Protein AF-A0A448YPQ6-F1 (afdb_monomer_lite)

InterPro domains:
  IPR006680 Amidohydrolase-related [PF04909] (101-292)
  IPR032466 Metal-dependent hydrolase [SSF51556] (100-296)
  IPR052350 Metallo-dependent Lactonases [PTHR43569] (22-296)

Sequence (297 aa):
MSEDLPIYYDHSYSVYESECPIKDTRFQPRGAIFIEADVKTTDDDWQPAIDEYKMVAVESTANQGLVGIIPWAPLNLGRSDLEKFHLEILAAGTPHSNSLVKGYRYLLQDKPDGAMLDEKFIDALNWLGEKGLVFDLGIDFHRRGAKQLNEFITLLGKCHNVRFMMNHFAKPDIGREESFEEWRILMMRIIEASENSSNELYFKFSGLFEEFGNVENVDDITIINKSIPYFRFLLKAVDTKKLLWASDWPVCSMVSGKAAFKRWSDITERIFDILGVEDDIRESIYGENALNGYNIK

pLDDT: mean 91.53, std 10.88, range [28.86, 98.81]

Foldseek 3Di:
DPPPDFCLVVDAVVVVCVLQPQVPFPDRQQADAAAGGPFDADPPGCPSQLVSLLRHLVVVVVDVRHQAYATAADLLQAQVRRVVVLVSSVVSHDPRSNVRHLAYEDACQPPDQCSCVDPRSQRNQLVCLVVNHAYEYHAACPVPNCRRLVVLLVSLVRHANHQYEDEPLNHFLWDDPVRLVSSLVSVLSNLVSNVVGNYHYAYEPEDVLVSVAQCLPPDLVVSLVRCLSSVLSCVPRDDLLRAAYDQPPPVQCVRRNSCRSVSSSVSVVVSCVVSVPDPVSVNSRHPVSCCVSSVGD

Secondary structure (DSSP, 8-state):
--TT--GGGS--HHHHHHHS-GGGSSS----EEEE------BTTB-HHHHHHHHHHHHHHHH-TTEEEEE-B--GGG-HHHHHHHHHHHHHHS-HHHHHHB-EEE--GGGSPTTGGGSHHHHHHHHHHHHHT-EEEE---HHHHTHHHHHHHHHHHTT--SPEEEE-GGG---TT-HHHHHHHHHHHHHHHHHHHTSS-EEEEEE---SGGGS--TTS-HHHHHHHHHHHHHHHHHHS-GGGEEE---TTHHHHHH-TTHHHHHHHHHHHHHHHHT--HHHHHIIIIIHHHHHTT--

Structure (mmCIF, N/CA/C/O backbone):
data_AF-A0A448YPQ6-F1
#
_entry.id   AF-A0A448YPQ6-F1
#
loop_
_atom_site.group_PDB
_atom_site.id
_atom_site.type_symbol
_atom_site.label_atom_id
_atom_site.label_alt_id
_atom_site.label_comp_id
_atom_site.label_asym_id
_atom_site.label_entity_id
_atom_site.label_seq_id
_atom_site.pdbx_PDB_ins_code
_atom_site.Cartn_x
_atom_site.Cartn_y
_atom_site.Cartn_z
_atom_site.occupancy
_atom_site.B_iso_or_equiv
_atom_site.auth_seq_id
_atom_site.auth_comp_id
_atom_site.auth_asym_id
_atom_site.auth_atom_id
_atom_site.pdbx_PDB_model_num
ATOM 1 N N . MET A 1 1 ? 6.176 20.621 -5.641 1.00 38.28 1 MET A N 1
ATOM 2 C CA . MET A 1 1 ? 4.770 20.749 -5.207 1.00 38.28 1 MET A CA 1
ATOM 3 C C . MET A 1 1 ? 4.766 21.564 -3.931 1.00 38.28 1 MET A C 1
ATOM 5 O O . MET A 1 1 ? 5.708 21.407 -3.165 1.00 38.28 1 MET A O 1
ATOM 9 N N . SER A 1 2 ? 3.797 22.456 -3.718 1.00 28.86 2 SER A N 1
ATOM 10 C CA . SER A 1 2 ? 3.574 22.966 -2.361 1.00 28.86 2 SER A CA 1
ATOM 11 C C . SER A 1 2 ? 3.139 21.789 -1.493 1.00 28.86 2 SER A C 1
ATOM 13 O O . SER A 1 2 ? 2.275 21.026 -1.914 1.00 28.86 2 SER A O 1
ATOM 15 N N . GLU A 1 3 ? 3.728 21.649 -0.313 1.00 42.09 3 GLU A N 1
ATOM 16 C CA . GLU A 1 3 ? 3.470 20.578 0.663 1.00 42.09 3 GLU A CA 1
ATOM 17 C C . GLU A 1 3 ? 2.051 20.634 1.286 1.00 42.09 3 GLU A C 1
ATOM 19 O O . GLU A 1 3 ? 1.742 19.859 2.185 1.00 42.09 3 GLU A O 1
ATOM 24 N N . ASP A 1 4 ? 1.170 21.519 0.801 1.00 44.22 4 ASP A N 1
ATOM 25 C CA . ASP A 1 4 ? 0.091 22.096 1.614 1.00 44.22 4 ASP A CA 1
ATOM 26 C C . ASP A 1 4 ? -1.353 21.822 1.156 1.00 44.22 4 ASP A C 1
ATOM 28 O O . ASP A 1 4 ? -2.275 22.373 1.757 1.00 44.22 4 ASP A O 1
ATOM 32 N N . LEU A 1 5 ? -1.612 21.000 0.132 1.00 41.88 5 LEU A N 1
ATOM 33 C CA . LEU A 1 5 ? -2.998 20.667 -0.237 1.00 41.88 5 LEU A CA 1
ATOM 34 C C . LEU A 1 5 ? -3.201 19.153 -0.288 1.00 41.88 5 LEU A C 1
ATOM 36 O O . LEU A 1 5 ? -2.668 18.497 -1.182 1.00 41.88 5 LEU A O 1
ATOM 40 N N . PRO A 1 6 ? -3.936 18.582 0.679 1.00 52.94 6 PRO A N 1
ATOM 41 C CA . PRO A 1 6 ? -4.205 17.159 0.679 1.00 52.94 6 PRO A CA 1
ATOM 42 C C . PRO A 1 6 ? -5.201 16.816 -0.430 1.00 52.94 6 PRO A C 1
ATOM 44 O O . PRO A 1 6 ? -6.181 17.524 -0.654 1.00 52.94 6 PRO A O 1
ATOM 47 N N . ILE A 1 7 ? -4.924 15.722 -1.133 1.00 60.97 7 ILE A N 1
ATOM 48 C CA . ILE A 1 7 ? -5.584 15.369 -2.396 1.00 60.97 7 ILE A CA 1
ATOM 49 C C . ILE A 1 7 ? -6.985 14.771 -2.145 1.00 60.97 7 ILE A C 1
ATOM 51 O O . ILE A 1 7 ? -7.763 14.616 -3.082 1.00 60.97 7 ILE A O 1
ATOM 55 N N . TYR A 1 8 ? -7.342 14.471 -0.889 1.00 60.47 8 TYR A N 1
ATOM 56 C CA . TYR A 1 8 ? -8.531 13.700 -0.483 1.00 60.47 8 TYR A CA 1
ATOM 57 C C . TYR A 1 8 ? -9.905 14.212 -0.955 1.00 60.47 8 TYR A C 1
ATOM 59 O O . TYR A 1 8 ? -10.851 13.432 -0.964 1.00 60.47 8 TYR A O 1
ATOM 67 N N . TYR A 1 9 ? -10.032 15.470 -1.399 1.00 59.81 9 TYR A N 1
ATOM 68 C CA . TYR A 1 9 ? -11.269 15.981 -2.020 1.00 59.81 9 TYR A CA 1
ATOM 69 C C . TYR A 1 9 ? -11.214 16.129 -3.550 1.00 59.81 9 TYR A C 1
ATOM 71 O O . TYR A 1 9 ? -12.246 16.383 -4.169 1.00 59.81 9 TYR A O 1
ATOM 79 N N . ASP A 1 10 ? -10.048 15.951 -4.172 1.00 66.94 10 ASP A N 1
ATOM 80 C CA . ASP A 1 10 ? -9.830 16.224 -5.601 1.00 66.94 10 ASP A CA 1
ATOM 81 C C . ASP A 1 10 ? -9.920 14.970 -6.490 1.00 66.94 10 ASP A C 1
ATOM 83 O O . ASP A 1 10 ? -9.595 15.011 -7.678 1.00 66.94 10 ASP A O 1
ATOM 87 N N . HIS A 1 11 ? -10.363 13.836 -5.945 1.00 75.75 11 HIS A N 1
ATOM 88 C CA . HIS A 1 11 ? -10.504 12.588 -6.692 1.00 75.75 11 HIS A CA 1
ATOM 89 C C . HIS A 1 11 ? -11.612 11.700 -6.131 1.00 75.75 11 HIS A C 1
ATOM 91 O O . HIS A 1 11 ? -12.049 11.835 -4.993 1.00 75.75 11 HIS A O 1
ATOM 97 N N . SER A 1 12 ? -12.095 10.798 -6.979 1.00 83.62 12 SER A N 1
ATOM 98 C CA . SER A 1 12 ? -13.210 9.906 -6.684 1.00 83.62 12 SER A CA 1
ATOM 99 C C . SER A 1 12 ? -13.100 8.649 -7.546 1.00 83.62 12 SER A C 1
ATOM 101 O O . SER A 1 12 ? -12.450 8.673 -8.598 1.00 83.62 12 SER A O 1
ATOM 103 N N . TYR A 1 13 ? -13.727 7.549 -7.136 1.00 84.62 13 TYR A N 1
ATOM 104 C CA . TYR A 1 13 ? -13.779 6.321 -7.925 1.00 84.62 13 TYR A CA 1
ATOM 105 C C . TYR A 1 13 ? -14.450 6.549 -9.285 1.00 84.62 13 TYR A C 1
ATOM 107 O O . TYR A 1 13 ? -14.000 6.023 -10.301 1.00 84.62 13 TYR A O 1
ATOM 115 N N . SER A 1 14 ? -15.479 7.396 -9.332 1.00 84.69 14 SER A N 1
ATOM 116 C CA . SER A 1 14 ? -16.161 7.725 -10.587 1.00 84.69 14 SER A CA 1
ATOM 117 C C . SER A 1 14 ? -15.227 8.450 -11.568 1.00 84.69 14 SER A C 1
ATOM 119 O O . SER A 1 14 ? -15.254 8.197 -12.774 1.00 84.69 14 SER A O 1
ATOM 121 N N . VAL A 1 15 ? -14.359 9.335 -11.059 1.00 86.00 15 VAL A N 1
ATOM 122 C CA . VAL A 1 15 ? -13.326 9.988 -11.878 1.00 86.00 15 VAL A CA 1
ATOM 123 C C . VAL A 1 15 ? -12.263 8.970 -12.295 1.00 86.00 15 VAL A C 1
ATOM 125 O O . VAL A 1 15 ? -11.913 8.942 -13.474 1.00 86.00 15 VAL A O 1
ATOM 128 N N . TYR A 1 16 ? -11.824 8.090 -11.388 1.00 85.50 16 TYR A N 1
ATOM 129 C CA . TYR A 1 16 ? -10.892 7.003 -11.700 1.00 85.50 16 TYR A CA 1
ATOM 130 C C . TYR A 1 16 ? -11.383 6.149 -12.876 1.00 85.50 16 TYR A C 1
ATOM 132 O O . TYR A 1 16 ? -10.648 5.987 -13.846 1.00 85.50 16 TYR A O 1
ATOM 140 N N . GLU A 1 17 ? -12.631 5.665 -12.854 1.00 83.31 17 GLU A N 1
ATOM 141 C CA . GLU A 1 17 ? -13.196 4.876 -13.961 1.00 83.31 17 GLU A CA 1
ATOM 142 C C . GLU A 1 17 ? -13.219 5.646 -15.289 1.00 83.31 17 GLU A C 1
ATOM 144 O O . GLU A 1 17 ? -13.031 5.058 -16.358 1.00 83.31 17 GLU A O 1
ATOM 149 N N . SER A 1 18 ? -13.436 6.963 -15.236 1.00 83.00 18 SER A N 1
ATOM 150 C CA . SER A 1 18 ? -13.471 7.808 -16.432 1.00 83.00 18 SER A CA 1
ATOM 151 C C . SER A 1 18 ? -12.081 8.110 -17.008 1.00 83.00 18 SER A C 1
ATOM 153 O O . SER A 1 18 ? -11.918 8.146 -18.229 1.00 83.00 18 SER A O 1
ATOM 155 N N . GLU A 1 19 ? -11.079 8.311 -16.147 1.00 80.19 19 GLU A N 1
ATOM 156 C CA . GLU A 1 19 ? -9.722 8.734 -16.520 1.00 80.19 19 GLU A CA 1
ATOM 157 C C . GLU A 1 19 ? -8.742 7.574 -16.692 1.00 80.19 19 GLU A C 1
ATOM 159 O O . GLU A 1 19 ? -7.701 7.733 -17.331 1.00 80.19 19 GLU A O 1
ATOM 164 N N . CYS A 1 20 ? -9.087 6.394 -16.183 1.00 77.00 20 CYS A N 1
ATOM 165 C CA . CYS A 1 20 ? -8.323 5.165 -16.347 1.00 77.00 20 CYS A CA 1
ATOM 166 C C . CYS A 1 20 ? -9.067 4.209 -17.295 1.00 77.00 20 CYS A C 1
ATOM 168 O O . CYS A 1 20 ? -9.447 3.112 -16.878 1.00 77.00 20 CYS A O 1
ATOM 170 N N . PRO A 1 21 ? -9.330 4.600 -18.565 1.00 66.19 21 PRO A N 1
ATOM 171 C CA . PRO A 1 21 ? -10.147 3.806 -19.462 1.00 66.19 21 PRO A CA 1
ATOM 172 C C . PRO A 1 21 ? -9.465 2.471 -19.737 1.00 66.19 21 PRO A C 1
ATOM 174 O O . PRO A 1 21 ? -8.422 2.366 -20.378 1.00 66.19 21 PRO A O 1
ATOM 177 N N . ILE A 1 22 ? -10.140 1.435 -19.271 1.00 63.50 22 ILE A N 1
ATOM 178 C CA . ILE A 1 22 ? -9.710 0.041 -19.282 1.00 63.50 22 ILE A CA 1
ATOM 179 C C . ILE A 1 22 ? -9.602 -0.530 -20.714 1.00 63.50 22 ILE A C 1
ATOM 181 O O . ILE A 1 22 ? -8.968 -1.554 -20.948 1.00 63.50 22 ILE A O 1
ATOM 185 N N . LYS A 1 23 ? -10.203 0.132 -21.710 1.00 57.69 23 LYS A N 1
ATOM 186 C CA . LYS A 1 23 ? -10.502 -0.443 -23.035 1.00 57.69 23 LYS A CA 1
ATOM 187 C C . LYS A 1 23 ? -9.296 -0.836 -23.900 1.00 57.69 23 LYS A C 1
ATOM 189 O O . LYS A 1 23 ? -9.515 -1.508 -24.898 1.00 57.69 23 LYS A O 1
ATOM 194 N N . ASP A 1 24 ? -8.066 -0.517 -23.499 1.00 58.62 24 ASP A N 1
ATOM 195 C CA . ASP A 1 24 ? -6.850 -0.805 -24.276 1.00 58.62 24 ASP A CA 1
ATOM 196 C C . ASP A 1 24 ? -5.698 -1.409 -23.444 1.00 58.62 24 ASP A C 1
ATOM 198 O O . ASP A 1 24 ? -4.548 -1.410 -23.888 1.00 58.62 24 ASP A O 1
ATOM 202 N N . THR A 1 25 ? -5.969 -1.916 -22.236 1.00 67.69 25 THR A N 1
ATOM 203 C CA . THR A 1 25 ? -4.980 -2.646 -21.424 1.00 67.69 25 THR A CA 1
ATOM 204 C C . THR A 1 25 ? -5.125 -4.158 -21.612 1.00 67.69 25 THR A C 1
ATOM 206 O O . THR A 1 25 ? -6.233 -4.669 -21.797 1.00 67.69 25 THR A O 1
ATOM 209 N N . ARG A 1 26 ? -4.001 -4.894 -21.546 1.00 72.25 26 ARG A N 1
ATOM 210 C CA . ARG A 1 26 ? -3.976 -6.365 -21.685 1.00 72.25 26 ARG A CA 1
ATOM 211 C C . ARG A 1 26 ? -4.937 -7.049 -20.715 1.00 72.25 26 ARG A C 1
ATOM 213 O O . ARG A 1 26 ? -5.654 -7.968 -21.099 1.00 72.25 26 ARG A O 1
ATOM 220 N N . PHE A 1 27 ? -4.960 -6.565 -19.478 1.00 70.00 27 PHE A N 1
ATOM 221 C CA . PHE A 1 27 ? -5.891 -6.997 -18.449 1.00 70.00 27 PHE A CA 1
ATOM 222 C C . PHE A 1 27 ? -6.956 -5.927 -18.255 1.00 70.00 27 PHE A C 1
ATOM 224 O O . PHE A 1 27 ? -6.644 -4.738 -18.242 1.00 70.00 27 PHE A O 1
ATOM 231 N N . GLN A 1 28 ? -8.210 -6.352 -18.128 1.00 71.56 28 GLN A N 1
ATOM 232 C CA . GLN A 1 28 ? -9.348 -5.471 -17.888 1.00 71.56 28 GLN A CA 1
ATOM 233 C C . GLN A 1 28 ? -9.637 -5.477 -16.375 1.00 71.56 28 GLN A C 1
ATOM 235 O O . GLN A 1 28 ? -10.144 -6.494 -15.887 1.00 71.56 28 GLN A O 1
ATOM 240 N N . PRO A 1 29 ? -9.304 -4.420 -15.601 1.00 72.31 29 PRO A N 1
ATOM 241 C CA . PRO A 1 29 ? -9.643 -4.365 -14.185 1.00 72.31 29 PRO A CA 1
ATOM 242 C C . PRO A 1 29 ? -11.143 -4.582 -13.983 1.00 72.31 29 PRO A C 1
ATOM 244 O O . PRO A 1 29 ? -11.971 -3.942 -14.623 1.00 72.31 29 PRO A O 1
ATOM 247 N N . ARG A 1 30 ? -11.498 -5.513 -13.096 1.00 80.94 30 ARG A N 1
ATOM 248 C CA . ARG A 1 30 ? -12.900 -5.799 -12.738 1.00 80.94 30 ARG A CA 1
ATOM 249 C C . ARG A 1 30 ? -13.366 -5.027 -11.506 1.00 80.94 30 ARG A C 1
ATOM 251 O O . ARG A 1 30 ? -14.546 -5.053 -11.178 1.00 80.94 30 ARG A O 1
ATOM 258 N N . GLY A 1 31 ? -12.432 -4.354 -10.845 1.00 88.38 31 GLY A N 1
ATOM 259 C CA . GLY A 1 31 ? -12.689 -3.448 -9.747 1.00 88.38 31 GLY A CA 1
ATOM 260 C C . GLY A 1 31 ? -11.413 -2.764 -9.270 1.00 88.38 31 GLY A C 1
ATOM 261 O O . GLY A 1 31 ? -10.324 -3.064 -9.763 1.00 88.38 31 GLY A O 1
ATOM 262 N N . ALA A 1 32 ? -11.550 -1.852 -8.314 1.00 92.31 32 ALA A N 1
ATOM 263 C CA . ALA A 1 32 ? -10.439 -1.182 -7.656 1.00 92.31 32 ALA A CA 1
ATOM 264 C C . ALA A 1 32 ? -10.593 -1.200 -6.135 1.00 92.31 32 ALA A C 1
ATOM 266 O O . ALA A 1 32 ? -11.681 -1.398 -5.588 1.00 92.31 32 ALA A O 1
ATOM 267 N N . ILE A 1 33 ? -9.472 -0.960 -5.466 1.00 95.50 33 ILE A N 1
ATOM 268 C CA . ILE A 1 33 ? -9.402 -0.744 -4.028 1.00 95.50 33 ILE A CA 1
ATOM 269 C C . ILE A 1 33 ? -9.071 0.730 -3.834 1.00 95.50 33 ILE A C 1
ATOM 271 O O . ILE A 1 33 ? -8.023 1.186 -4.291 1.00 95.50 33 ILE A O 1
ATOM 275 N N . PHE A 1 34 ? -9.970 1.467 -3.188 1.00 95.56 34 PHE A N 1
ATOM 276 C CA . PHE A 1 34 ? -9.699 2.842 -2.789 1.00 95.56 34 PHE A CA 1
ATOM 277 C C . PHE A 1 34 ? -8.804 2.829 -1.552 1.00 95.56 34 PHE A C 1
ATOM 279 O O . PHE A 1 34 ? -9.055 2.080 -0.607 1.00 95.56 34 PHE A O 1
ATOM 286 N N . ILE A 1 35 ? -7.778 3.668 -1.544 1.00 95.94 35 ILE A N 1
ATOM 287 C CA . ILE A 1 35 ? -6.896 3.876 -0.400 1.00 95.94 35 ILE A CA 1
ATOM 288 C C . ILE A 1 35 ? -6.951 5.366 -0.088 1.00 95.94 35 ILE A C 1
ATOM 290 O O . ILE A 1 35 ? -6.971 6.154 -1.029 1.00 95.94 35 ILE A O 1
ATOM 294 N N . GLU A 1 36 ? -6.994 5.730 1.198 1.00 93.06 36 GLU A N 1
ATOM 295 C CA . GLU A 1 36 ? -6.927 7.130 1.649 1.00 93.06 36 GLU A CA 1
ATOM 296 C C . GLU A 1 36 ? -5.843 7.907 0.902 1.00 93.06 36 GLU A C 1
ATOM 298 O O . GLU A 1 36 ? -4.862 7.324 0.435 1.00 93.06 36 GLU A O 1
ATOM 303 N N . ALA A 1 37 ? -6.008 9.214 0.762 1.00 85.75 37 ALA A N 1
ATOM 304 C CA . ALA A 1 37 ? -5.155 10.032 -0.090 1.00 85.75 37 ALA A CA 1
ATOM 305 C C . ALA A 1 37 ? -4.478 11.177 0.665 1.00 85.75 37 ALA A C 1
ATOM 307 O O . ALA A 1 37 ? -4.645 12.358 0.348 1.00 85.75 37 ALA A O 1
ATOM 308 N N . ASP A 1 38 ? -3.674 10.792 1.656 1.00 84.00 38 ASP A N 1
ATOM 309 C CA . ASP A 1 38 ? -2.893 11.681 2.515 1.00 84.00 38 ASP A CA 1
ATOM 310 C C . ASP A 1 38 ? -3.787 12.701 3.232 1.00 84.00 38 ASP A C 1
ATOM 312 O O . ASP A 1 38 ? -3.537 13.913 3.266 1.00 84.00 38 ASP A O 1
ATOM 316 N N . VAL A 1 39 ? -4.882 12.184 3.795 1.00 84.88 39 VAL A N 1
ATOM 317 C CA . VAL A 1 39 ? -5.806 12.980 4.593 1.00 84.88 39 VAL A CA 1
ATOM 318 C C . VAL A 1 39 ? -5.076 13.561 5.807 1.00 84.88 39 VAL A C 1
ATOM 320 O O . VAL A 1 39 ? -4.417 12.858 6.578 1.00 84.88 39 VAL A O 1
ATOM 323 N N . LYS A 1 40 ? -5.172 14.882 5.981 1.00 84.50 40 LYS A N 1
ATOM 324 C CA . LYS A 1 40 ? -4.548 15.576 7.113 1.00 84.50 40 LYS A CA 1
ATOM 325 C C . LYS A 1 40 ? -5.498 15.544 8.298 1.00 84.50 40 LYS A C 1
ATOM 327 O O . LYS A 1 40 ? -6.523 16.221 8.302 1.00 84.50 40 LYS A O 1
ATOM 332 N N . THR A 1 41 ? -5.130 14.761 9.298 1.00 84.12 41 THR A N 1
ATOM 333 C CA . THR A 1 41 ? -5.817 14.659 10.586 1.00 84.12 41 THR A CA 1
ATOM 334 C C . THR A 1 41 ? -4.905 15.139 11.709 1.00 84.12 41 THR A C 1
ATOM 336 O O . THR A 1 41 ? -3.689 15.287 11.539 1.00 84.12 41 THR A O 1
ATOM 339 N N . THR A 1 42 ? -5.498 15.384 12.874 1.00 85.19 42 THR A N 1
ATOM 340 C CA . THR A 1 42 ? -4.755 15.569 14.126 1.00 85.19 42 THR A CA 1
ATOM 341 C C . THR A 1 42 ? -5.090 14.431 15.082 1.00 85.19 42 THR A C 1
ATOM 343 O O . THR A 1 42 ? -6.042 13.687 14.844 1.00 85.19 42 THR A O 1
ATOM 346 N N . ASP A 1 43 ? -4.328 14.295 16.167 1.00 85.19 43 ASP A N 1
ATOM 347 C CA . ASP A 1 43 ? -4.571 13.234 17.150 1.00 85.19 43 ASP A CA 1
ATOM 348 C C . ASP A 1 43 ? -5.983 13.321 17.771 1.00 85.19 43 ASP A C 1
ATOM 350 O O . ASP A 1 43 ? -6.576 12.287 18.068 1.00 85.19 43 ASP A O 1
ATOM 354 N N . ASP A 1 44 ? -6.556 14.526 17.866 1.00 87.31 44 ASP A N 1
ATOM 355 C CA . ASP A 1 44 ? -7.864 14.780 18.487 1.00 87.31 44 ASP A CA 1
ATOM 356 C C . ASP A 1 44 ? -8.995 15.074 17.476 1.00 87.31 44 ASP A C 1
ATOM 358 O O . ASP A 1 44 ? -10.143 15.270 17.877 1.00 87.31 44 ASP A O 1
ATOM 362 N N . ASP A 1 45 ? -8.692 15.128 16.173 1.00 92.19 45 ASP A N 1
ATOM 363 C CA . ASP A 1 45 ? -9.675 15.391 15.113 1.00 92.19 45 ASP A CA 1
ATOM 364 C C . ASP A 1 45 ? -9.466 14.454 13.922 1.00 92.19 45 ASP A C 1
ATOM 366 O O . ASP A 1 45 ? -8.572 14.640 13.084 1.00 92.19 45 ASP A O 1
ATOM 370 N N . TRP A 1 46 ? -10.326 13.438 13.864 1.00 95.31 46 TRP A N 1
ATOM 371 C CA . TRP A 1 46 ? -10.368 12.437 12.803 1.00 95.31 46 TRP A CA 1
ATOM 372 C C . TRP A 1 46 ? -11.461 12.723 11.766 1.00 95.31 46 TRP A C 1
ATOM 374 O O . TRP A 1 46 ? -11.619 11.948 10.819 1.00 95.31 46 TRP A O 1
ATOM 384 N N . GLN A 1 47 ? -12.208 13.826 11.911 1.00 94.69 47 GLN A N 1
ATOM 385 C CA . GLN A 1 47 ? -13.334 14.153 11.038 1.00 94.69 47 GLN A CA 1
ATOM 386 C C . GLN A 1 47 ? -12.950 14.189 9.549 1.00 94.69 47 GLN A C 1
ATOM 388 O O . GLN A 1 47 ? -13.709 13.626 8.758 1.00 94.69 47 GLN A O 1
ATOM 393 N N . PRO A 1 48 ? -11.774 14.718 9.142 1.00 94.06 48 PRO A N 1
ATOM 394 C CA . PRO A 1 48 ? -11.355 14.679 7.741 1.00 94.06 48 PRO A CA 1
ATOM 395 C C . PRO A 1 48 ? -11.276 13.259 7.158 1.00 94.06 48 PRO A C 1
ATOM 397 O O . PRO A 1 48 ? -11.762 13.020 6.055 1.00 94.06 48 PRO A O 1
ATOM 400 N N . ALA A 1 49 ? -10.725 12.297 7.908 1.00 94.94 49 ALA A N 1
ATOM 401 C CA . ALA A 1 49 ? -10.627 10.901 7.470 1.00 94.94 49 ALA A CA 1
ATOM 402 C C . ALA A 1 49 ? -12.002 10.222 7.397 1.00 94.94 49 ALA A C 1
ATOM 404 O O . ALA A 1 49 ? -12.272 9.422 6.501 1.00 94.94 49 ALA A O 1
ATOM 405 N N . ILE A 1 50 ? -12.894 10.562 8.328 1.00 96.12 50 ILE A N 1
ATOM 406 C CA . ILE A 1 50 ? -14.274 10.071 8.326 1.00 96.12 50 ILE A CA 1
ATOM 407 C C . ILE A 1 50 ? -15.040 10.634 7.125 1.00 96.12 50 ILE A C 1
ATOM 409 O O . ILE A 1 50 ? -15.834 9.917 6.518 1.00 96.12 50 ILE A O 1
ATOM 413 N N . ASP A 1 51 ? -14.817 11.896 6.767 1.00 94.62 51 ASP A N 1
ATOM 414 C CA . ASP A 1 51 ? -15.487 12.534 5.635 1.00 94.62 51 ASP A CA 1
ATOM 415 C C . ASP A 1 51 ? -14.986 12.002 4.285 1.00 94.62 51 ASP A C 1
ATOM 417 O O . ASP A 1 51 ? -15.812 11.738 3.407 1.00 94.62 51 ASP A O 1
ATOM 421 N N . GLU A 1 52 ? -13.683 11.725 4.145 1.00 94.31 52 GLU A N 1
ATOM 422 C CA . GLU A 1 52 ? -13.140 10.991 2.991 1.00 94.31 52 GLU A CA 1
ATOM 423 C C . GLU A 1 52 ? -13.805 9.612 2.867 1.00 94.31 52 GLU A C 1
ATOM 425 O O . GLU A 1 52 ? -14.342 9.261 1.814 1.00 94.31 52 GLU A O 1
ATOM 430 N N . TYR A 1 53 ? -13.867 8.852 3.967 1.00 95.62 53 TYR A N 1
ATOM 431 C CA . TYR A 1 53 ? -14.548 7.560 3.965 1.00 95.62 53 TYR A CA 1
ATOM 432 C C . TYR A 1 53 ? -16.025 7.684 3.566 1.00 95.62 53 TYR A C 1
ATOM 434 O O . TYR A 1 53 ? -16.495 6.886 2.758 1.00 95.62 53 TYR A O 1
ATOM 442 N N . LYS A 1 54 ? -16.769 8.676 4.079 1.00 94.88 54 LYS A N 1
ATOM 443 C CA . LYS A 1 54 ? -18.180 8.894 3.705 1.00 94.88 54 LYS A CA 1
ATOM 444 C C . LYS A 1 54 ? -18.339 9.151 2.213 1.00 94.88 54 LYS A C 1
ATOM 446 O O . LYS A 1 54 ? -19.254 8.597 1.606 1.00 94.88 54 LYS A O 1
ATOM 451 N N . MET A 1 55 ? -17.471 9.974 1.628 1.00 92.81 55 MET A N 1
ATOM 452 C CA . MET A 1 55 ? -17.490 10.255 0.193 1.00 92.81 55 MET A CA 1
ATOM 453 C C . MET A 1 55 ? -17.347 8.956 -0.609 1.00 92.81 55 MET A C 1
ATOM 455 O O . MET A 1 55 ? -18.196 8.644 -1.445 1.00 92.81 55 MET A O 1
ATOM 459 N N . VAL A 1 56 ? -16.338 8.148 -0.282 1.00 93.75 56 VAL A N 1
ATOM 460 C CA . VAL A 1 56 ? -16.066 6.869 -0.955 1.00 93.75 56 VAL A CA 1
ATOM 461 C C . VAL A 1 56 ? -17.175 5.844 -0.687 1.00 93.75 56 VAL A C 1
ATOM 463 O O . VAL A 1 56 ? -17.573 5.088 -1.574 1.00 93.75 56 VAL A O 1
ATOM 466 N N . ALA A 1 57 ? -17.736 5.834 0.522 1.00 94.00 57 ALA A N 1
ATOM 467 C CA . ALA A 1 57 ? -18.853 4.976 0.891 1.00 94.00 57 ALA A CA 1
ATOM 468 C C . ALA A 1 57 ? -20.101 5.282 0.052 1.00 94.00 57 ALA A C 1
ATOM 470 O O . ALA A 1 57 ? -20.767 4.348 -0.398 1.00 94.00 57 ALA A O 1
ATOM 471 N N . VAL A 1 58 ? -20.396 6.558 -0.216 1.00 92.56 58 VAL A N 1
ATOM 472 C CA . VAL A 1 58 ? -21.477 6.956 -1.130 1.00 92.56 58 VAL A CA 1
ATOM 473 C C . VAL A 1 58 ? -21.196 6.444 -2.543 1.00 92.56 58 VAL A C 1
ATOM 475 O O . VAL A 1 58 ? -22.067 5.809 -3.140 1.00 92.56 58 VAL A O 1
ATOM 478 N N . GLU A 1 59 ? -19.978 6.616 -3.058 1.00 90.75 59 GLU A N 1
ATOM 479 C CA . GLU A 1 59 ? -19.615 6.109 -4.387 1.00 90.75 59 GLU A CA 1
ATOM 480 C C . GLU A 1 59 ? -19.722 4.590 -4.506 1.00 90.75 59 GLU A C 1
ATOM 482 O O . GLU A 1 59 ? -20.168 4.087 -5.537 1.00 90.75 59 GLU A O 1
ATOM 487 N N . SER A 1 60 ? -19.394 3.855 -3.441 1.00 91.88 60 SER A N 1
ATOM 488 C CA . SER A 1 60 ? -19.496 2.392 -3.414 1.00 91.88 60 SER A CA 1
ATOM 489 C C . SER A 1 60 ? -20.916 1.872 -3.655 1.00 91.88 60 SER A C 1
ATOM 491 O O . SER A 1 60 ? -21.099 0.733 -4.081 1.00 91.88 60 SER A O 1
ATOM 493 N N . THR A 1 61 ? -21.935 2.695 -3.376 1.00 85.81 61 THR A N 1
ATOM 494 C CA . THR A 1 61 ? -23.340 2.342 -3.626 1.00 85.81 61 THR A CA 1
ATOM 495 C C . THR A 1 61 ? -23.761 2.598 -5.070 1.00 85.81 61 THR A C 1
ATOM 497 O O . THR A 1 61 ? -24.645 1.911 -5.578 1.00 85.81 61 THR A O 1
ATOM 500 N N . ALA A 1 62 ? -23.121 3.563 -5.733 1.00 81.94 62 ALA A N 1
ATOM 501 C CA . ALA A 1 62 ? -23.371 3.899 -7.128 1.00 81.94 62 ALA A CA 1
ATOM 502 C C . ALA A 1 62 ? -22.560 3.017 -8.090 1.00 81.94 62 ALA A C 1
ATOM 504 O O . ALA A 1 62 ? -23.018 2.748 -9.200 1.00 81.94 62 ALA A O 1
ATOM 505 N N . ASN A 1 63 ? -21.392 2.537 -7.653 1.00 77.94 63 ASN A N 1
ATOM 506 C CA . ASN A 1 63 ? -20.414 1.872 -8.502 1.00 77.94 63 ASN A CA 1
ATOM 507 C C . ASN A 1 63 ? -20.025 0.491 -7.956 1.00 77.94 63 ASN A C 1
ATOM 509 O O . ASN A 1 63 ? -19.378 0.368 -6.917 1.00 77.94 63 ASN A O 1
ATOM 513 N N . GLN A 1 64 ? -20.373 -0.567 -8.694 1.00 82.25 64 GLN A N 1
ATOM 514 C CA . GLN A 1 64 ? -20.081 -1.953 -8.293 1.00 82.25 64 GLN A CA 1
ATOM 515 C C . GLN A 1 64 ? -18.607 -2.352 -8.457 1.00 82.25 64 GLN A C 1
ATOM 517 O O . GLN A 1 64 ? -18.207 -3.399 -7.955 1.00 82.25 64 GLN A O 1
ATOM 522 N N . GLY A 1 65 ? -17.804 -1.543 -9.150 1.00 88.88 65 GLY A N 1
ATOM 523 C CA . GLY A 1 65 ? -16.382 -1.808 -9.344 1.00 88.88 65 GLY A CA 1
ATOM 524 C C . GLY A 1 65 ? -15.507 -1.437 -8.139 1.00 88.88 65 GLY A C 1
ATOM 525 O O . GLY A 1 65 ? -14.329 -1.779 -8.120 1.00 88.88 65 GLY A O 1
ATOM 526 N N . LEU A 1 66 ? -16.038 -0.791 -7.097 1.00 92.31 66 LEU A N 1
ATOM 527 C CA . LEU A 1 66 ? -15.280 -0.572 -5.865 1.00 92.31 66 LEU A CA 1
ATOM 528 C C . LEU A 1 66 ? -15.365 -1.815 -4.964 1.00 92.31 66 LEU A C 1
ATOM 530 O O . LEU A 1 66 ? -16.409 -2.101 -4.380 1.00 92.31 66 LEU A O 1
ATOM 534 N N . VAL A 1 67 ? -14.259 -2.555 -4.850 1.00 94.56 67 VAL A N 1
ATOM 535 C CA . VAL A 1 67 ? -14.213 -3.872 -4.176 1.00 94.56 67 VAL A CA 1
ATOM 536 C C . VAL A 1 67 ? -13.516 -3.845 -2.812 1.00 94.56 67 VAL A C 1
ATOM 538 O O . VAL A 1 67 ? -13.582 -4.816 -2.055 1.00 94.56 67 VAL A O 1
ATOM 541 N N . GLY A 1 68 ? -12.876 -2.728 -2.468 1.00 96.81 68 GLY A N 1
ATOM 542 C CA . GLY A 1 68 ? -12.240 -2.516 -1.173 1.00 96.81 68 GLY A CA 1
ATOM 543 C C . GLY A 1 68 ? -12.003 -1.037 -0.879 1.00 96.81 68 GLY A C 1
ATOM 544 O O . GLY A 1 68 ? -11.847 -0.232 -1.794 1.00 96.81 68 GLY A O 1
ATOM 545 N N . ILE A 1 69 ? -11.979 -0.690 0.404 1.00 97.69 69 ILE A N 1
ATOM 546 C CA . ILE A 1 69 ? -11.713 0.650 0.925 1.00 97.69 69 ILE A CA 1
ATOM 547 C C . ILE A 1 69 ? -10.704 0.513 2.070 1.00 97.69 69 ILE A C 1
ATOM 549 O O . ILE A 1 69 ? -10.898 -0.287 2.991 1.00 97.69 69 ILE A O 1
ATOM 553 N N . ILE A 1 70 ? -9.634 1.297 2.002 1.00 98.25 70 ILE A N 1
ATOM 554 C CA . ILE A 1 70 ? -8.570 1.398 2.999 1.00 98.25 70 ILE A CA 1
ATOM 555 C C . ILE A 1 70 ? -8.532 2.849 3.494 1.00 98.25 70 ILE A C 1
ATOM 557 O O . ILE A 1 70 ? -7.762 3.655 2.971 1.00 98.25 70 ILE A O 1
ATOM 561 N N . PRO A 1 71 ? -9.394 3.224 4.449 1.00 97.38 71 PRO A N 1
ATOM 562 C CA . PRO A 1 71 ? -9.363 4.561 5.027 1.00 97.38 71 PRO A CA 1
ATOM 563 C C . PRO A 1 71 ? -8.105 4.774 5.886 1.00 97.38 71 PRO A C 1
ATOM 565 O O . PRO A 1 71 ? -7.404 3.829 6.267 1.00 97.38 71 PRO A O 1
ATOM 568 N N . TRP A 1 72 ? -7.833 6.030 6.225 1.00 97.19 72 TRP A N 1
ATOM 569 C CA . TRP A 1 72 ? -6.824 6.382 7.224 1.00 97.19 72 TRP A CA 1
ATOM 570 C C . TRP A 1 72 ? -7.228 5.868 8.610 1.00 97.19 72 TRP A C 1
ATOM 572 O O . TRP A 1 72 ? -8.419 5.705 8.846 1.00 97.19 72 TRP A O 1
ATOM 582 N N . ALA A 1 73 ? -6.287 5.639 9.534 1.00 97.06 73 ALA A N 1
ATOM 583 C CA . ALA A 1 73 ? -6.606 5.439 10.954 1.00 97.06 73 ALA A CA 1
ATOM 584 C C . ALA A 1 73 ? -5.509 5.923 11.928 1.00 97.06 73 ALA A C 1
ATOM 586 O O . ALA A 1 73 ? -4.328 5.918 11.571 1.00 97.06 73 ALA A O 1
ATOM 587 N N . PRO A 1 74 ? -5.862 6.250 13.191 1.00 97.06 74 PRO A N 1
ATOM 588 C CA . PRO A 1 74 ? -4.942 6.778 14.204 1.00 97.06 74 PRO A CA 1
ATOM 589 C C . PRO A 1 74 ? -4.107 5.679 14.889 1.00 97.06 74 PRO A C 1
ATOM 591 O O . PRO A 1 74 ? -4.139 5.519 16.111 1.00 97.06 74 PRO A O 1
ATOM 594 N N . LEU A 1 75 ? -3.345 4.885 14.127 1.00 97.44 75 LEU A N 1
ATOM 595 C CA . LEU A 1 75 ? -2.573 3.765 14.696 1.00 97.44 75 LEU A CA 1
ATOM 596 C C . LEU A 1 75 ? -1.570 4.216 15.776 1.00 97.44 75 LEU A C 1
ATOM 598 O O . LEU A 1 75 ? -1.296 3.468 16.711 1.00 97.44 75 LEU A O 1
ATOM 602 N N . ASN A 1 76 ? -1.048 5.442 15.687 1.00 96.31 76 ASN A N 1
ATOM 603 C CA . ASN A 1 76 ? -0.128 6.024 16.671 1.00 96.31 76 ASN A CA 1
ATOM 604 C C . ASN A 1 76 ? -0.749 6.231 18.062 1.00 96.31 76 ASN A C 1
ATOM 606 O O . ASN A 1 76 ? -0.017 6.328 19.046 1.00 96.31 76 ASN A O 1
ATOM 610 N N . LEU A 1 77 ? -2.077 6.299 18.160 1.00 97.50 77 LEU A N 1
ATOM 611 C CA . LEU A 1 77 ? -2.776 6.495 19.432 1.00 97.50 77 LEU A CA 1
ATOM 612 C C . LEU A 1 77 ? -3.038 5.179 20.173 1.00 97.50 77 LEU A C 1
ATOM 614 O O . LEU A 1 77 ? -3.280 5.181 21.381 1.00 97.50 77 LEU A O 1
ATOM 618 N N . GLY A 1 78 ? -2.870 4.050 19.484 1.00 98.06 78 GLY A N 1
ATOM 619 C CA . GLY A 1 78 ? -2.992 2.712 20.044 1.00 98.06 78 GLY A CA 1
ATOM 620 C C . GLY A 1 78 ? -4.363 2.082 19.855 1.00 98.06 78 GLY A C 1
ATOM 621 O O . GLY A 1 78 ? -5.297 2.686 19.327 1.00 98.06 78 GLY A O 1
ATOM 622 N N . ARG A 1 79 ? -4.482 0.830 20.305 1.00 98.31 79 ARG A N 1
ATOM 623 C CA . ARG A 1 79 ? -5.658 -0.022 20.091 1.00 98.31 79 ARG A CA 1
ATOM 624 C C . ARG A 1 79 ? -6.975 0.624 20.508 1.00 98.31 79 ARG A C 1
ATOM 626 O O . ARG A 1 79 ? -7.939 0.560 19.759 1.00 98.31 79 ARG A O 1
ATOM 633 N N . SER A 1 80 ? -7.023 1.246 21.686 1.00 98.25 80 SER A N 1
ATOM 634 C CA . SER A 1 80 ? -8.251 1.860 22.214 1.00 98.25 80 SER A CA 1
ATOM 635 C C . SER A 1 80 ? -8.807 2.935 21.276 1.00 98.25 80 SER A C 1
ATOM 637 O O . SER A 1 80 ? -10.009 2.976 21.030 1.00 98.25 80 SER A O 1
ATOM 639 N N . ASP A 1 81 ? -7.951 3.805 20.745 1.00 98.31 81 ASP A N 1
ATOM 640 C CA . ASP A 1 81 ? -8.386 4.880 19.854 1.00 98.31 81 ASP A CA 1
ATOM 641 C C . ASP A 1 81 ? -8.624 4.375 18.428 1.00 98.31 81 ASP A C 1
ATOM 643 O O . ASP A 1 81 ? -9.593 4.790 17.796 1.00 98.31 81 ASP A O 1
ATOM 647 N N . LEU A 1 82 ? -7.859 3.379 17.968 1.00 98.44 82 LEU A N 1
ATOM 648 C CA . LEU A 1 82 ? -8.149 2.674 16.718 1.00 98.44 82 LEU A CA 1
ATOM 649 C C . LEU A 1 82 ? -9.521 1.975 16.748 1.00 98.44 82 LEU A C 1
ATOM 651 O O . LEU A 1 82 ? -10.270 2.049 15.777 1.00 98.44 82 LEU A O 1
ATOM 655 N N . GLU A 1 83 ? -9.881 1.331 17.861 1.00 98.50 83 GLU A N 1
ATOM 656 C CA . GLU A 1 83 ? -11.190 0.692 18.045 1.00 98.50 83 GLU A CA 1
ATOM 657 C C . GLU A 1 83 ? -12.330 1.715 17.993 1.00 98.50 83 GLU A C 1
ATOM 659 O O . GLU A 1 83 ? -13.335 1.479 17.319 1.00 98.50 83 GLU A O 1
ATOM 664 N N . LYS A 1 84 ? -12.172 2.868 18.658 1.00 98.19 84 LYS A N 1
ATOM 665 C CA . LYS A 1 84 ? -13.147 3.968 18.583 1.00 98.19 84 LYS A CA 1
ATOM 666 C C . LYS A 1 84 ? -13.286 4.484 17.154 1.00 98.19 84 LYS A C 1
ATOM 668 O O . LYS A 1 84 ? -14.400 4.545 16.643 1.00 98.19 84 LYS A O 1
ATOM 673 N N . PHE A 1 85 ? -12.167 4.781 16.496 1.00 98.25 85 PHE A N 1
ATOM 674 C CA . PHE A 1 85 ? -12.159 5.259 15.119 1.00 98.25 85 PHE A CA 1
ATOM 675 C C . PHE A 1 85 ? -12.816 4.253 14.160 1.00 98.25 85 PHE A C 1
ATOM 677 O O . PHE A 1 85 ? -13.616 4.633 13.307 1.00 98.25 85 PHE A O 1
ATOM 684 N N . HIS A 1 86 ? -12.560 2.951 14.327 1.00 98.38 86 HIS A N 1
ATOM 685 C CA . HIS A 1 86 ? -13.222 1.908 13.542 1.00 98.38 86 HIS A CA 1
ATOM 686 C C . HIS A 1 86 ? -14.748 1.959 13.694 1.00 98.38 86 HIS A C 1
ATOM 688 O O . HIS A 1 86 ? -15.464 1.871 12.698 1.00 98.38 86 HIS A O 1
ATOM 694 N N . LEU A 1 87 ? -15.262 2.149 14.913 1.00 98.31 87 LEU A N 1
ATOM 695 C CA . LEU A 1 87 ? -16.701 2.303 15.142 1.00 98.31 87 LEU A CA 1
ATOM 696 C C . LEU A 1 87 ? -17.264 3.568 14.483 1.00 98.31 87 LEU A C 1
ATOM 698 O O . LEU A 1 87 ? -18.373 3.520 13.950 1.00 98.31 87 LEU A O 1
ATOM 702 N N . GLU A 1 88 ? -16.515 4.671 14.471 1.00 98.00 88 GLU A N 1
ATOM 703 C CA . GLU A 1 88 ? -16.914 5.905 13.785 1.00 98.00 88 GLU A CA 1
ATOM 704 C C . GLU A 1 88 ? -16.969 5.727 12.262 1.00 98.00 88 GLU A C 1
ATOM 706 O O . GLU A 1 88 ? -17.948 6.139 11.637 1.00 98.00 88 GLU A O 1
ATOM 711 N N . ILE A 1 89 ? -15.996 5.024 11.671 1.00 97.94 89 ILE A N 1
ATOM 712 C CA . ILE A 1 89 ? -16.027 4.624 10.256 1.00 97.94 89 ILE A CA 1
ATOM 713 C C . ILE A 1 89 ? -17.267 3.772 9.965 1.00 97.94 89 ILE A C 1
ATOM 715 O O . ILE A 1 89 ? -18.017 4.062 9.035 1.00 97.94 89 ILE A O 1
ATOM 719 N N . LEU A 1 90 ? -17.549 2.755 10.783 1.00 97.44 90 LEU A N 1
ATOM 720 C CA . LEU A 1 90 ? -18.730 1.913 10.580 1.00 97.44 90 LEU A CA 1
ATOM 721 C C . LEU A 1 90 ? -20.048 2.691 10.730 1.00 97.44 90 LEU A C 1
ATOM 723 O O . LEU A 1 90 ? -21.000 2.412 10.000 1.00 97.44 90 LEU A O 1
ATOM 727 N N . ALA A 1 91 ? -20.112 3.652 11.654 1.00 97.75 91 ALA A N 1
ATOM 728 C CA . ALA A 1 91 ? -21.282 4.504 11.865 1.00 97.75 91 ALA A CA 1
ATOM 729 C C . ALA A 1 91 ? -21.495 5.514 10.726 1.00 97.75 91 ALA A C 1
ATOM 731 O O . ALA A 1 91 ? -22.630 5.889 10.437 1.00 97.75 91 ALA A O 1
ATOM 732 N N . ALA A 1 92 ? -20.413 5.944 10.077 1.00 96.88 92 ALA A N 1
ATOM 733 C CA . ALA A 1 92 ? -20.442 6.847 8.936 1.00 96.88 92 ALA A CA 1
ATOM 734 C C . ALA A 1 92 ? -20.857 6.162 7.619 1.00 96.88 92 ALA A C 1
ATOM 736 O O . ALA A 1 92 ? -21.271 6.843 6.681 1.00 96.88 92 ALA A O 1
ATOM 737 N N . GLY A 1 93 ? -20.732 4.835 7.541 1.00 95.38 93 GLY A N 1
ATOM 738 C CA . GLY A 1 93 ? -21.021 4.046 6.348 1.00 95.38 93 GLY A CA 1
ATOM 739 C C . GLY A 1 93 ? -22.390 3.363 6.347 1.00 95.38 93 GLY A C 1
ATOM 740 O O . GLY A 1 93 ? -23.292 3.651 7.130 1.00 95.38 93 GLY A O 1
ATOM 741 N N . THR A 1 94 ? -22.538 2.406 5.436 1.00 95.56 94 THR A N 1
ATOM 742 C CA . THR A 1 94 ? -23.695 1.507 5.320 1.00 95.56 94 THR A CA 1
ATOM 743 C C . THR A 1 94 ? -23.228 0.057 5.464 1.00 95.56 94 THR A C 1
ATOM 745 O O . THR A 1 94 ? -22.037 -0.204 5.307 1.00 95.56 94 THR A O 1
ATOM 748 N N . PRO A 1 95 ? -24.116 -0.933 5.686 1.00 95.75 95 PRO A N 1
ATOM 749 C CA . PRO A 1 95 ? -23.705 -2.339 5.696 1.00 95.75 95 PRO A CA 1
ATOM 750 C C . PRO A 1 95 ? -22.912 -2.763 4.448 1.00 95.75 95 PRO A C 1
ATOM 752 O O . PRO A 1 95 ? -21.987 -3.563 4.560 1.00 95.75 95 PRO A O 1
ATOM 755 N N . HIS A 1 96 ? -23.242 -2.193 3.282 1.00 94.75 96 HIS A N 1
ATOM 756 C CA . HIS A 1 96 ? -22.510 -2.413 2.034 1.00 94.75 96 HIS A CA 1
ATOM 757 C C . HIS A 1 96 ? -21.090 -1.846 2.106 1.00 94.75 96 HIS A C 1
ATOM 759 O O . HIS A 1 96 ? -20.134 -2.615 2.054 1.00 94.75 96 HIS A O 1
ATOM 765 N N . SER A 1 97 ? -20.932 -0.534 2.311 1.00 95.81 97 SER A N 1
ATOM 766 C CA . SER A 1 97 ? -19.606 0.104 2.333 1.00 95.81 97 SER A CA 1
ATOM 767 C C . SER A 1 97 ? -18.727 -0.408 3.479 1.00 95.81 97 SER A C 1
ATOM 769 O O . SER A 1 97 ? -17.532 -0.616 3.300 1.00 95.81 97 SER A O 1
ATOM 771 N N . ASN A 1 98 ? -19.326 -0.714 4.631 1.00 96.06 98 ASN A N 1
ATOM 772 C CA . ASN A 1 98 ? -18.636 -1.299 5.777 1.00 96.06 98 ASN A CA 1
ATOM 773 C C . ASN A 1 98 ? -18.046 -2.676 5.439 1.00 96.06 98 ASN A C 1
ATOM 775 O O . ASN A 1 98 ? -16.972 -3.016 5.925 1.00 96.06 98 ASN A O 1
ATOM 779 N N . SER A 1 99 ? -18.707 -3.462 4.579 1.00 96.38 99 SER A N 1
ATOM 780 C CA . SER A 1 99 ? -18.173 -4.749 4.111 1.00 96.38 99 SER A CA 1
ATOM 781 C C . SER A 1 99 ? -16.967 -4.602 3.173 1.00 96.38 99 SER A C 1
ATOM 783 O O . SER A 1 99 ? -16.189 -5.551 3.017 1.00 96.38 99 SER A O 1
ATOM 785 N N . LEU A 1 100 ? -16.796 -3.414 2.582 1.00 97.44 100 LEU A N 1
ATOM 786 C CA . LEU A 1 100 ? -15.667 -3.059 1.728 1.00 97.44 100 LEU A CA 1
ATOM 787 C C . LEU A 1 100 ? -14.472 -2.529 2.528 1.00 97.44 100 LEU A C 1
ATOM 789 O O . LEU A 1 100 ? -13.386 -2.463 1.968 1.00 97.44 100 LEU A O 1
ATOM 793 N N . VAL A 1 101 ? -14.611 -2.196 3.817 1.00 98.31 101 VAL A N 1
ATOM 794 C CA . VAL A 1 101 ? -13.460 -1.813 4.653 1.00 98.31 101 VAL A CA 1
ATOM 795 C C . VAL A 1 101 ? -12.577 -3.042 4.873 1.00 98.31 101 VAL A C 1
ATOM 797 O O . VAL A 1 101 ? -12.966 -3.980 5.571 1.00 98.31 101 VAL A O 1
ATOM 800 N N . LYS A 1 102 ? -11.397 -3.061 4.243 1.00 98.56 102 LYS A N 1
ATOM 801 C CA . LYS A 1 102 ? -10.476 -4.219 4.256 1.00 98.56 102 LYS A CA 1
ATOM 802 C C . LYS A 1 102 ? -9.228 -4.016 5.104 1.00 98.56 102 LYS A C 1
ATOM 804 O O . LYS A 1 102 ? -8.455 -4.950 5.304 1.00 98.56 102 LYS A O 1
ATOM 809 N N . GLY A 1 103 ? -9.026 -2.814 5.614 1.00 98.50 103 GLY A N 1
ATOM 810 C CA . GLY A 1 103 ? -7.823 -2.455 6.336 1.00 98.50 103 GLY A CA 1
ATOM 811 C C . GLY A 1 103 ? -7.754 -0.968 6.582 1.00 98.50 103 GLY A C 1
ATOM 812 O O . GLY A 1 103 ? -8.734 -0.258 6.376 1.00 98.50 103 GLY A O 1
ATOM 813 N N . TYR A 1 104 ? -6.578 -0.521 6.996 1.00 98.69 104 TYR A N 1
ATOM 814 C CA . TYR A 1 104 ? -6.304 0.881 7.258 1.00 98.69 104 TYR A CA 1
ATOM 815 C C . TYR A 1 104 ? -4.915 1.271 6.775 1.00 98.69 104 TYR A C 1
ATOM 817 O O . TYR A 1 104 ? -4.014 0.430 6.685 1.00 98.69 104 TYR A O 1
ATOM 825 N N . ARG A 1 105 ? -4.736 2.563 6.508 1.00 97.88 105 ARG A N 1
ATOM 826 C CA . ARG A 1 105 ? -3.431 3.153 6.225 1.00 97.88 105 ARG A CA 1
ATOM 827 C C . ARG A 1 105 ? -3.075 4.205 7.268 1.00 97.88 105 ARG A C 1
ATOM 829 O O . ARG A 1 105 ? -3.924 4.926 7.782 1.00 97.88 105 ARG A O 1
ATOM 836 N N . TYR A 1 106 ? -1.786 4.279 7.571 1.00 96.00 106 TYR A N 1
ATOM 837 C CA . TYR A 1 106 ? -1.178 5.382 8.302 1.00 96.00 106 TYR A CA 1
ATOM 838 C C . TYR A 1 106 ? 0.197 5.627 7.688 1.00 96.00 106 TYR A C 1
ATOM 840 O O . TYR A 1 106 ? 1.073 4.762 7.750 1.00 96.00 106 TYR A O 1
ATOM 848 N N . LEU A 1 107 ? 0.370 6.780 7.040 1.00 94.69 107 LEU A N 1
ATOM 849 C CA . LEU A 1 107 ? 1.570 7.110 6.271 1.00 94.69 107 LEU A CA 1
ATOM 850 C C . LEU A 1 107 ? 2.784 7.315 7.185 1.00 94.69 107 LEU A C 1
ATOM 852 O O . LEU A 1 107 ? 3.069 8.427 7.625 1.00 94.69 107 LEU A O 1
ATOM 856 N N . LEU A 1 108 ? 3.518 6.232 7.451 1.00 95.44 108 LEU A N 1
ATOM 857 C CA . LEU A 1 108 ? 4.762 6.239 8.223 1.00 95.44 108 LEU A CA 1
ATOM 858 C C . LEU A 1 108 ? 5.878 7.035 7.531 1.00 95.44 108 LEU A C 1
ATOM 860 O O . LEU A 1 108 ? 6.758 7.549 8.218 1.00 95.44 108 LEU A O 1
ATOM 864 N N . GLN A 1 109 ? 5.832 7.175 6.203 1.00 92.88 109 GLN A N 1
ATOM 865 C CA . GLN A 1 109 ? 6.762 7.981 5.399 1.00 92.88 109 GLN A CA 1
ATOM 866 C C . GLN A 1 109 ? 6.966 9.414 5.924 1.00 92.88 109 GLN A C 1
ATOM 868 O O . GLN A 1 109 ? 8.081 9.928 5.854 1.00 92.88 109 GLN A O 1
ATOM 873 N N . ASP A 1 110 ? 5.934 10.025 6.514 1.00 91.31 110 ASP A N 1
ATOM 874 C CA . ASP A 1 110 ? 5.968 11.410 7.004 1.00 91.31 110 ASP A CA 1
ATOM 875 C C . ASP A 1 110 ? 6.069 11.498 8.538 1.00 91.31 110 ASP A C 1
ATOM 877 O O . ASP A 1 110 ? 5.844 12.552 9.135 1.00 91.31 110 ASP A O 1
ATOM 881 N N . LYS A 1 111 ? 6.395 10.385 9.207 1.00 93.31 111 LYS A N 1
ATOM 882 C CA . LYS A 1 111 ? 6.480 10.297 10.672 1.00 93.31 111 LYS A CA 1
ATOM 883 C C . LYS A 1 111 ? 7.933 10.289 11.151 1.00 93.31 111 LYS A C 1
ATOM 885 O O . LYS A 1 111 ? 8.835 9.904 10.403 1.00 93.31 111 LYS A O 1
ATOM 890 N N . PRO A 1 112 ? 8.195 10.747 12.392 1.00 93.00 112 PRO A N 1
ATOM 891 C CA . PRO A 1 112 ? 9.535 10.697 12.959 1.00 93.00 112 PRO A CA 1
ATOM 892 C C . PRO A 1 112 ? 10.029 9.254 13.093 1.00 93.00 112 PRO A C 1
ATOM 894 O O . PRO A 1 112 ? 9.246 8.308 13.173 1.00 93.00 112 PRO A O 1
ATOM 897 N N . ASP A 1 113 ? 11.351 9.099 13.158 1.00 94.50 113 ASP A N 1
ATOM 898 C CA . ASP A 1 113 ? 11.963 7.793 13.394 1.00 94.50 113 ASP A CA 1
ATOM 899 C C . ASP A 1 113 ? 11.499 7.211 14.729 1.00 94.50 113 ASP A C 1
ATOM 901 O O . ASP A 1 113 ? 11.334 7.940 15.711 1.00 94.50 113 ASP A O 1
ATOM 905 N N . GLY A 1 114 ? 11.324 5.896 14.771 1.00 96.00 114 GLY A N 1
ATOM 906 C CA . GLY A 1 114 ? 10.847 5.170 15.939 1.00 96.00 114 GLY A CA 1
ATOM 907 C C . GLY A 1 114 ? 9.327 5.161 16.087 1.00 96.00 114 GLY A C 1
ATOM 908 O O . GLY A 1 114 ? 8.829 4.367 16.880 1.00 96.00 114 GLY A O 1
ATOM 909 N N . ALA A 1 115 ? 8.578 5.951 15.305 1.00 96.06 115 ALA A N 1
ATOM 910 C CA . ALA A 1 115 ? 7.116 6.001 15.392 1.00 96.06 115 ALA A CA 1
ATOM 911 C C . ALA A 1 115 ? 6.459 4.624 15.191 1.00 96.06 115 ALA A C 1
ATOM 913 O O . ALA A 1 115 ? 5.514 4.291 15.897 1.00 96.06 115 ALA A O 1
ATOM 914 N N . MET A 1 116 ? 6.981 3.798 14.276 1.00 96.19 116 MET A N 1
ATOM 915 C CA . MET A 1 116 ? 6.437 2.453 14.045 1.00 96.19 116 MET A CA 1
ATOM 916 C C . MET A 1 116 ? 6.831 1.430 15.119 1.00 96.19 116 MET A C 1
ATOM 918 O O . MET A 1 116 ? 6.274 0.339 15.150 1.00 96.19 116 MET A O 1
ATOM 922 N N . LEU A 1 117 ? 7.811 1.753 15.970 1.00 98.25 117 LEU A N 1
ATOM 923 C CA . LEU A 1 117 ? 8.283 0.890 17.056 1.00 98.25 117 LEU A CA 1
ATOM 924 C C . LEU A 1 117 ? 7.676 1.251 18.415 1.00 98.25 117 LEU A C 1
ATOM 926 O O . LEU A 1 117 ? 7.996 0.581 19.401 1.00 98.25 117 LEU A O 1
ATOM 930 N N . ASP A 1 118 ? 6.838 2.287 18.463 1.00 98.44 118 ASP A N 1
ATOM 931 C CA . ASP A 1 118 ? 6.069 2.650 19.644 1.00 98.44 118 ASP A CA 1
ATOM 932 C C . ASP A 1 118 ? 5.124 1.505 20.044 1.00 98.44 118 ASP A C 1
ATOM 934 O O . ASP A 1 118 ? 4.503 0.857 19.196 1.00 98.44 118 ASP A O 1
ATOM 938 N N . GLU A 1 119 ? 5.018 1.239 21.346 1.00 98.44 119 GLU A N 1
ATOM 939 C CA . GLU A 1 119 ? 4.219 0.123 21.864 1.00 98.44 119 GLU A CA 1
ATOM 940 C C . GLU A 1 119 ? 2.732 0.270 21.527 1.00 98.44 119 GLU A C 1
ATOM 942 O O . GLU A 1 119 ? 2.076 -0.731 21.235 1.00 98.44 119 GLU A O 1
ATOM 947 N N . LYS A 1 120 ? 2.205 1.502 21.489 1.00 98.44 120 LYS A N 1
ATOM 948 C CA . LYS A 1 120 ? 0.818 1.756 21.086 1.00 98.44 120 LYS A CA 1
ATOM 949 C C . LYS A 1 120 ? 0.605 1.402 19.622 1.00 98.44 120 LYS A C 1
ATOM 951 O O . LYS A 1 120 ? -0.382 0.748 19.295 1.00 98.44 120 LYS A O 1
ATOM 956 N N . PHE A 1 121 ? 1.540 1.789 18.756 1.00 98.56 121 PHE A N 1
ATOM 957 C CA . PHE A 1 121 ? 1.464 1.486 17.328 1.00 98.56 121 PHE A CA 1
ATOM 958 C C . PHE A 1 121 ? 1.483 -0.027 17.074 1.00 98.56 121 PHE A C 1
ATOM 960 O O . PHE A 1 121 ? 0.683 -0.542 16.294 1.00 98.56 121 PHE A O 1
ATOM 967 N N . ILE A 1 122 ? 2.350 -0.756 17.780 1.00 98.69 122 ILE A N 1
ATOM 968 C CA . ILE A 1 122 ? 2.427 -2.220 17.693 1.00 98.69 122 ILE A CA 1
ATOM 969 C C . ILE A 1 122 ? 1.125 -2.875 18.180 1.00 98.69 122 ILE A C 1
ATOM 971 O O . ILE A 1 122 ? 0.619 -3.785 17.522 1.00 98.69 122 ILE A O 1
ATOM 975 N N . ASP A 1 123 ? 0.558 -2.413 19.2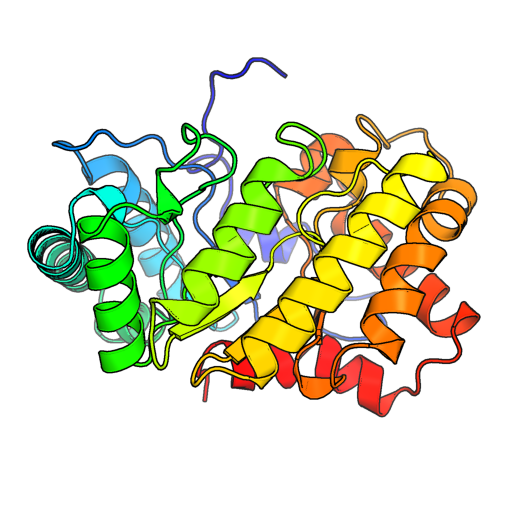97 1.00 98.69 123 ASP A N 1
ATOM 976 C CA . ASP A 1 123 ? -0.716 -2.928 19.817 1.00 98.69 123 ASP A CA 1
ATOM 977 C C . ASP A 1 123 ? -1.883 -2.665 18.845 1.00 98.69 123 ASP A C 1
ATOM 979 O O . ASP A 1 123 ? -2.704 -3.546 18.585 1.00 98.69 123 ASP A O 1
ATOM 983 N N . ALA A 1 124 ? -1.906 -1.486 18.216 1.00 98.75 124 ALA A N 1
ATOM 984 C CA . ALA A 1 124 ? -2.858 -1.156 17.158 1.00 98.75 124 ALA A CA 1
ATOM 985 C C . ALA A 1 124 ? -2.722 -2.080 15.930 1.00 98.75 124 ALA A C 1
ATOM 987 O O . ALA A 1 124 ? -3.729 -2.544 15.395 1.00 98.75 124 ALA A O 1
ATOM 988 N N . LEU A 1 125 ? -1.497 -2.405 15.501 1.00 98.75 125 LEU A N 1
ATOM 989 C CA . LEU A 1 125 ? -1.267 -3.356 14.407 1.00 98.75 125 LEU A CA 1
ATOM 990 C C . LEU A 1 125 ? -1.734 -4.772 14.755 1.00 98.75 125 LEU A C 1
ATOM 992 O O . LEU A 1 125 ? -2.383 -5.419 13.935 1.00 98.75 125 LEU A O 1
ATOM 996 N N . ASN A 1 126 ? -1.445 -5.248 15.967 1.00 98.69 126 ASN A N 1
ATOM 997 C CA . ASN A 1 126 ? -1.909 -6.561 16.418 1.00 98.69 126 ASN A CA 1
ATOM 998 C C . ASN A 1 126 ? -3.440 -6.641 16.408 1.00 98.69 126 ASN A C 1
ATOM 1000 O O . ASN A 1 126 ? -4.000 -7.649 15.978 1.00 98.69 126 ASN A O 1
ATOM 1004 N N . TRP A 1 127 ? -4.123 -5.558 16.790 1.00 98.75 127 TRP A N 1
ATOM 1005 C CA . TRP A 1 127 ? -5.575 -5.472 16.670 1.00 98.75 127 TRP A CA 1
ATOM 1006 C C . TRP A 1 127 ? -6.063 -5.605 15.219 1.00 98.75 127 TRP A C 1
ATOM 1008 O O . TRP A 1 127 ? -7.044 -6.309 14.977 1.00 98.75 127 TRP A O 1
ATOM 1018 N N . LEU A 1 128 ? -5.376 -5.005 14.236 1.00 98.69 128 LEU A N 1
ATOM 1019 C CA . LEU A 1 128 ? -5.709 -5.218 12.819 1.00 98.69 128 LEU A CA 1
ATOM 1020 C C . LEU A 1 128 ? -5.617 -6.702 12.443 1.00 98.69 128 LEU A C 1
ATOM 1022 O O . LEU A 1 128 ? -6.555 -7.242 11.852 1.00 98.69 128 LEU A O 1
ATOM 1026 N N . GLY A 1 129 ? -4.541 -7.373 12.867 1.00 98.19 129 GLY A N 1
ATOM 1027 C CA . GLY A 1 129 ? -4.356 -8.813 12.676 1.00 98.19 129 GLY A CA 1
ATOM 1028 C C . GLY A 1 129 ? -5.482 -9.651 13.295 1.00 98.19 129 GLY A C 1
ATOM 1029 O O . GLY A 1 129 ? -6.057 -10.509 12.626 1.00 98.19 129 GLY A O 1
ATOM 1030 N N . GLU A 1 130 ? -5.881 -9.352 14.538 1.00 98.25 130 GLU A N 1
ATOM 1031 C CA . GLU A 1 130 ? -7.015 -10.003 15.222 1.00 98.25 130 GLU A CA 1
ATOM 1032 C C . GLU A 1 130 ? -8.342 -9.856 14.456 1.00 98.25 130 GLU A C 1
ATOM 1034 O O . GLU A 1 130 ? -9.200 -10.741 14.514 1.00 98.25 130 GLU A O 1
ATOM 1039 N N . LYS A 1 131 ? -8.532 -8.738 13.747 1.00 98.06 131 LYS A N 1
ATOM 1040 C CA . LYS A 1 131 ? -9.736 -8.455 12.953 1.00 98.06 131 LYS A CA 1
ATOM 1041 C C . LYS A 1 131 ? -9.661 -8.961 11.513 1.00 98.06 131 LYS A C 1
ATOM 1043 O O . LYS A 1 131 ? -10.660 -8.867 10.802 1.00 98.06 131 LYS A O 1
ATOM 1048 N N . GLY A 1 132 ? -8.518 -9.495 11.075 1.00 97.31 132 GLY A N 1
ATOM 1049 C CA . GLY A 1 132 ? -8.284 -9.853 9.673 1.00 97.31 132 GLY A CA 1
ATOM 1050 C C . GLY A 1 132 ? -8.250 -8.636 8.740 1.00 97.31 132 GLY A C 1
ATOM 1051 O O . GLY A 1 132 ? -8.534 -8.765 7.547 1.00 97.31 132 GLY A O 1
ATOM 1052 N N . LEU A 1 133 ? -7.941 -7.461 9.289 1.00 98.56 133 LEU A N 1
ATOM 1053 C CA . LEU A 1 133 ? -7.783 -6.204 8.569 1.00 98.56 133 LEU A CA 1
ATOM 1054 C C . LEU A 1 133 ? -6.318 -6.026 8.169 1.00 98.56 133 LEU A C 1
ATOM 1056 O O . LEU A 1 133 ? -5.410 -6.352 8.934 1.00 98.56 133 LEU A O 1
ATOM 1060 N N . VAL A 1 134 ? -6.079 -5.501 6.970 1.00 98.69 134 VAL A N 1
ATOM 1061 C CA . VAL A 1 134 ? -4.714 -5.272 6.481 1.00 98.69 134 VAL A CA 1
ATOM 1062 C C . VAL A 1 134 ? -4.170 -3.920 6.937 1.00 98.69 134 VAL A C 1
ATOM 1064 O O . VAL A 1 134 ? -4.933 -2.983 7.186 1.00 98.69 134 VAL A O 1
ATOM 1067 N N . PHE A 1 135 ? -2.846 -3.802 6.991 1.00 98.75 135 PHE A N 1
ATOM 1068 C CA . PHE A 1 135 ? -2.160 -2.523 7.115 1.00 98.75 135 PHE A CA 1
ATOM 1069 C C . PHE A 1 135 ? -1.484 -2.154 5.794 1.00 98.75 135 PHE A C 1
ATOM 1071 O O . PHE A 1 135 ? -0.588 -2.854 5.312 1.00 98.75 135 PHE A O 1
ATOM 1078 N N . ASP A 1 136 ? -1.916 -1.046 5.206 1.00 98.38 136 ASP A N 1
ATOM 1079 C CA . ASP A 1 136 ? -1.315 -0.495 3.996 1.00 98.38 136 ASP A CA 1
ATOM 1080 C C . ASP A 1 136 ? -0.064 0.306 4.389 1.00 98.38 136 ASP A C 1
ATOM 1082 O O . ASP A 1 136 ? -0.137 1.310 5.096 1.00 98.38 136 ASP A O 1
ATOM 1086 N N . LEU A 1 137 ? 1.114 -0.193 4.021 1.00 98.12 137 LEU A N 1
ATOM 1087 C CA . LEU A 1 137 ? 2.397 0.254 4.556 1.00 98.12 137 LEU A CA 1
ATOM 1088 C C . LEU A 1 137 ? 3.048 1.272 3.614 1.00 98.12 137 LEU A C 1
ATOM 1090 O O . LEU A 1 137 ? 3.734 0.908 2.656 1.00 98.12 137 LEU A O 1
ATOM 1094 N N . GLY A 1 138 ? 2.864 2.556 3.929 1.00 96.19 138 GLY A N 1
ATOM 1095 C CA . GLY A 1 138 ? 3.553 3.674 3.279 1.00 96.19 138 GLY A CA 1
ATOM 1096 C C . GLY A 1 138 ? 4.834 4.069 4.016 1.00 96.19 138 GLY A C 1
ATOM 1097 O O . GLY A 1 138 ? 4.767 4.767 5.027 1.00 96.19 138 GLY A O 1
ATOM 1098 N N . ILE A 1 139 ? 5.987 3.644 3.500 1.00 96.56 139 ILE A N 1
ATOM 1099 C CA . ILE A 1 139 ? 7.341 3.998 3.965 1.00 96.56 139 ILE A CA 1
ATOM 1100 C C . ILE A 1 139 ? 8.173 4.507 2.779 1.00 96.56 139 ILE A C 1
ATOM 1102 O O . ILE A 1 139 ? 7.852 4.209 1.630 1.00 96.56 139 ILE A O 1
ATOM 1106 N N . ASP A 1 140 ? 9.214 5.287 3.057 1.00 95.25 140 ASP A N 1
ATOM 1107 C CA . ASP A 1 140 ? 9.940 6.093 2.078 1.00 95.25 140 ASP A CA 1
ATOM 1108 C C . ASP A 1 140 ? 11.460 5.929 2.216 1.00 95.25 140 ASP A C 1
ATOM 1110 O O . ASP A 1 140 ? 12.123 6.639 2.976 1.00 95.25 140 ASP A O 1
ATOM 1114 N N . PHE A 1 141 ? 12.025 4.953 1.501 1.00 94.94 141 PHE A N 1
ATOM 1115 C CA . PHE A 1 141 ? 13.460 4.675 1.528 1.00 94.94 141 PHE A CA 1
ATOM 1116 C C . PHE A 1 141 ? 14.278 5.832 0.950 1.00 94.94 141 PHE A C 1
ATOM 1118 O O . PHE A 1 141 ? 15.328 6.159 1.496 1.00 94.94 141 PHE A O 1
ATOM 1125 N N . HIS A 1 142 ? 13.799 6.488 -0.103 1.00 92.25 142 HIS A N 1
ATOM 1126 C CA . HIS A 1 142 ? 14.482 7.611 -0.736 1.00 92.25 142 HIS A CA 1
ATOM 1127 C C . HIS A 1 142 ? 14.713 8.770 0.248 1.00 92.25 142 HIS A C 1
ATOM 1129 O O . HIS A 1 142 ? 15.844 9.234 0.406 1.00 92.25 142 HIS A O 1
ATOM 1135 N N . ARG A 1 143 ? 13.678 9.224 0.966 1.00 91.75 143 ARG A N 1
ATOM 1136 C CA . ARG A 1 143 ? 13.784 10.365 1.898 1.00 91.75 143 ARG A CA 1
ATOM 1137 C C . ARG A 1 143 ? 14.320 9.978 3.274 1.00 91.75 143 ARG A C 1
ATOM 1139 O O . ARG A 1 143 ? 14.923 10.819 3.943 1.00 91.75 143 ARG A O 1
ATOM 1146 N N . ARG A 1 144 ? 14.071 8.748 3.737 1.00 91.31 144 ARG A N 1
ATOM 1147 C CA . ARG A 1 144 ? 14.386 8.305 5.114 1.00 91.31 144 ARG A CA 1
ATOM 1148 C C . ARG A 1 144 ? 15.606 7.385 5.199 1.00 91.31 144 ARG A C 1
ATOM 1150 O O . ARG A 1 144 ? 16.085 7.107 6.302 1.00 91.31 144 ARG A O 1
ATOM 1157 N N . GLY A 1 145 ? 16.112 6.917 4.062 1.00 87.94 145 GLY A N 1
ATOM 1158 C CA . GLY A 1 145 ? 17.221 5.976 3.968 1.00 87.94 145 GLY A CA 1
ATOM 1159 C C . GLY A 1 145 ? 16.940 4.642 4.661 1.00 87.94 145 GLY A C 1
ATOM 1160 O O . GLY A 1 145 ? 15.802 4.252 4.937 1.00 87.94 145 GLY A O 1
ATOM 1161 N N . ALA A 1 146 ? 18.017 3.938 5.010 1.00 94.50 146 ALA A N 1
ATOM 1162 C CA . ALA A 1 146 ? 17.947 2.604 5.597 1.00 94.50 146 ALA A CA 1
ATOM 1163 C C . ALA A 1 146 ? 17.234 2.529 6.953 1.00 94.50 146 ALA A C 1
ATOM 1165 O O . ALA A 1 146 ? 16.810 1.447 7.365 1.00 94.50 146 ALA A O 1
ATOM 1166 N N . LYS A 1 147 ? 17.135 3.637 7.693 1.00 95.19 147 LYS A N 1
ATOM 1167 C CA . LYS A 1 147 ? 16.645 3.615 9.074 1.00 95.19 147 LYS A CA 1
ATOM 1168 C C . LYS A 1 147 ? 15.201 3.128 9.152 1.00 95.19 147 LYS A C 1
ATOM 1170 O O . LYS A 1 147 ? 14.925 2.200 9.906 1.00 95.19 147 LYS A O 1
ATOM 1175 N N . GLN A 1 148 ? 14.325 3.663 8.306 1.00 94.94 148 GLN A N 1
ATOM 1176 C CA . GLN A 1 148 ? 12.913 3.287 8.301 1.00 94.94 148 GLN A CA 1
ATOM 1177 C C . GLN A 1 148 ? 12.697 1.819 7.889 1.00 94.94 148 GLN A C 1
ATOM 1179 O O . GLN A 1 148 ? 11.872 1.126 8.480 1.00 94.94 148 GLN A O 1
ATOM 1184 N N . LEU A 1 149 ? 13.490 1.303 6.942 1.00 97.31 149 LEU A N 1
ATOM 1185 C CA . LEU A 1 149 ? 13.452 -0.117 6.571 1.00 97.31 149 LEU A CA 1
ATOM 1186 C C . LEU A 1 149 ? 13.966 -1.029 7.698 1.00 97.31 149 LEU A C 1
ATOM 1188 O O . LEU A 1 149 ? 13.397 -2.090 7.939 1.00 97.31 149 LEU A O 1
ATOM 1192 N N . ASN A 1 150 ? 15.010 -0.618 8.427 1.00 97.94 150 ASN A N 1
ATOM 1193 C CA . ASN A 1 150 ? 15.494 -1.363 9.596 1.00 97.94 150 ASN A CA 1
ATOM 1194 C C . ASN A 1 150 ? 14.480 -1.367 10.753 1.00 97.94 150 ASN A C 1
ATOM 1196 O O . ASN A 1 150 ? 14.353 -2.372 11.459 1.00 97.94 150 ASN A O 1
ATOM 1200 N N . GLU A 1 151 ? 13.741 -0.273 10.943 1.00 97.88 151 GLU A N 1
ATOM 1201 C CA . GLU A 1 151 ? 12.624 -0.233 11.890 1.00 97.88 151 GLU A CA 1
ATOM 1202 C C . GLU A 1 151 ? 11.529 -1.216 11.474 1.00 97.88 151 GLU A C 1
ATOM 1204 O O . GLU A 1 151 ? 11.064 -1.978 12.318 1.00 97.88 151 GLU A O 1
ATOM 1209 N N . PHE A 1 152 ? 11.202 -1.308 10.182 1.00 98.50 152 PHE A N 1
ATOM 1210 C CA . PHE A 1 152 ? 10.220 -2.281 9.704 1.00 98.50 152 PHE A CA 1
ATOM 1211 C C . PHE A 1 152 ? 10.667 -3.738 9.927 1.00 98.50 152 PHE A C 1
ATOM 1213 O O . PHE A 1 152 ? 9.880 -4.556 10.399 1.00 98.50 152 PHE A O 1
ATOM 1220 N N . ILE A 1 153 ? 11.948 -4.058 9.704 1.00 98.44 153 ILE A N 1
ATOM 1221 C CA . ILE A 1 153 ? 12.518 -5.378 10.051 1.00 98.44 153 ILE A CA 1
ATOM 1222 C C . ILE A 1 153 ? 12.313 -5.683 11.541 1.00 98.44 153 ILE A C 1
ATOM 1224 O O . ILE A 1 153 ? 11.917 -6.786 11.911 1.00 98.44 153 ILE A O 1
ATOM 1228 N N . THR A 1 154 ? 12.566 -4.697 12.405 1.00 98.50 154 THR A N 1
ATOM 1229 C CA . THR A 1 154 ? 12.381 -4.847 13.855 1.00 98.50 154 THR A CA 1
ATOM 1230 C C . THR A 1 154 ? 10.903 -5.016 14.216 1.00 98.50 154 THR A C 1
ATOM 1232 O O . THR A 1 154 ? 10.570 -5.828 15.078 1.00 98.50 154 THR A O 1
ATOM 1235 N N . LEU A 1 155 ? 10.014 -4.276 13.551 1.00 98.62 155 LEU A N 1
ATOM 1236 C CA . LEU A 1 155 ? 8.569 -4.326 13.753 1.00 98.62 155 LEU A CA 1
ATOM 1237 C C . LEU A 1 155 ? 7.988 -5.708 13.436 1.00 98.62 155 LEU A C 1
ATOM 1239 O O . LEU A 1 155 ? 7.166 -6.206 14.204 1.00 98.62 155 LEU A O 1
ATOM 1243 N N . LEU A 1 156 ? 8.447 -6.351 12.358 1.00 98.50 156 LEU A N 1
ATOM 1244 C CA . LEU A 1 156 ? 8.013 -7.701 11.973 1.00 98.50 156 LEU A CA 1
ATOM 1245 C C . LEU A 1 156 ? 8.279 -8.746 13.071 1.00 98.50 156 LEU A C 1
ATOM 1247 O O . LEU A 1 156 ? 7.542 -9.722 13.176 1.00 98.50 156 LEU A O 1
ATOM 1251 N N . GLY A 1 157 ? 9.287 -8.527 13.923 1.00 97.69 157 GLY A N 1
ATOM 1252 C CA . GLY A 1 157 ? 9.563 -9.371 15.090 1.00 97.69 157 GLY A CA 1
ATOM 1253 C C . GLY A 1 157 ? 8.743 -9.035 16.344 1.00 97.69 157 GLY A C 1
ATOM 1254 O O . GLY A 1 157 ? 8.824 -9.768 17.328 1.00 97.69 157 GLY A O 1
ATOM 1255 N N . LYS A 1 158 ? 7.988 -7.929 16.342 1.00 98.12 158 LYS A N 1
ATOM 1256 C CA . LYS A 1 158 ? 7.220 -7.427 17.497 1.00 98.12 158 LYS A CA 1
ATOM 1257 C C . LYS A 1 158 ? 5.701 -7.513 17.330 1.00 98.12 158 LYS A C 1
ATOM 1259 O O . LYS A 1 158 ? 4.994 -7.522 18.334 1.00 98.12 158 LYS A O 1
ATOM 1264 N N . CYS A 1 159 ? 5.204 -7.529 16.097 1.00 97.12 159 CYS A N 1
ATOM 1265 C CA . CYS A 1 159 ? 3.784 -7.703 15.795 1.00 97.12 159 CYS A CA 1
ATOM 1266 C C . CYS A 1 159 ? 3.491 -9.119 15.286 1.00 97.12 159 CYS A C 1
ATOM 1268 O O . CYS A 1 159 ? 4.392 -9.835 14.836 1.00 97.12 159 CYS A O 1
ATOM 1270 N N . HIS A 1 160 ? 2.228 -9.530 15.380 1.00 96.44 160 HIS A N 1
ATOM 1271 C CA . HIS A 1 160 ? 1.802 -10.896 15.100 1.00 96.44 160 HIS A CA 1
ATOM 1272 C C . HIS A 1 160 ? 0.519 -10.934 14.276 1.00 96.44 160 HIS A C 1
ATOM 1274 O O . HIS A 1 160 ? -0.449 -10.241 14.583 1.00 96.44 160 HIS A O 1
ATOM 1280 N N . ASN A 1 161 ? 0.488 -11.832 13.287 1.00 97.25 161 ASN A N 1
ATOM 1281 C CA . ASN A 1 161 ? -0.670 -12.100 12.428 1.00 97.25 161 ASN A CA 1
ATOM 1282 C C . ASN A 1 161 ? -1.152 -10.866 11.649 1.00 97.25 161 ASN A C 1
ATOM 1284 O O . ASN A 1 161 ? -2.323 -10.779 11.281 1.00 97.25 161 ASN A O 1
ATOM 1288 N N . VAL A 1 162 ? -0.261 -9.905 11.404 1.00 98.56 162 VAL A N 1
ATOM 1289 C CA . VAL A 1 162 ? -0.566 -8.695 10.644 1.00 98.56 162 VAL A CA 1
ATOM 1290 C C . VAL A 1 162 ? -0.282 -8.952 9.172 1.00 98.56 162 VAL A C 1
ATOM 1292 O O . VAL A 1 162 ? 0.748 -9.529 8.813 1.00 98.56 162 VAL A O 1
ATOM 1295 N N . ARG A 1 163 ? -1.186 -8.499 8.304 1.00 98.69 163 ARG A N 1
ATOM 1296 C CA . ARG A 1 163 ? -0.959 -8.495 6.861 1.00 98.69 163 ARG A CA 1
ATOM 1297 C C . ARG A 1 163 ? -0.584 -7.100 6.389 1.00 98.69 163 ARG A C 1
ATOM 1299 O O . ARG A 1 163 ? -1.389 -6.177 6.477 1.00 98.69 163 ARG A O 1
ATOM 1306 N N . PHE A 1 164 ? 0.619 -6.975 5.854 1.00 98.81 164 PHE A N 1
ATOM 1307 C CA . PHE A 1 164 ? 1.189 -5.741 5.342 1.00 98.81 164 PHE A CA 1
ATOM 1308 C C . PHE A 1 164 ? 1.077 -5.673 3.821 1.00 98.81 164 PHE A C 1
ATOM 1310 O O . PHE A 1 164 ? 1.392 -6.639 3.125 1.00 98.81 164 PHE A O 1
ATOM 1317 N N . MET A 1 165 ? 0.701 -4.502 3.312 1.00 98.62 165 MET A N 1
ATOM 1318 C CA . MET A 1 165 ? 0.762 -4.169 1.890 1.00 98.62 165 MET A CA 1
ATOM 1319 C C . MET A 1 165 ? 1.867 -3.140 1.686 1.00 98.62 165 MET A C 1
ATOM 1321 O O . MET A 1 165 ? 1.651 -1.959 1.927 1.00 98.62 165 MET A O 1
ATOM 1325 N N . MET A 1 166 ? 3.065 -3.568 1.293 1.00 98.56 166 MET A N 1
ATOM 1326 C CA . MET A 1 166 ? 4.166 -2.645 1.037 1.00 98.56 166 MET A CA 1
ATOM 1327 C C . MET A 1 166 ? 3.886 -1.824 -0.215 1.00 98.56 166 MET A C 1
ATOM 1329 O O . MET A 1 166 ? 3.780 -2.358 -1.325 1.00 98.56 166 MET A O 1
ATOM 1333 N N . ASN A 1 167 ? 3.811 -0.514 -0.026 1.00 97.88 167 ASN A N 1
ATOM 1334 C CA . ASN A 1 167 ? 3.519 0.417 -1.098 1.00 97.88 167 ASN A CA 1
ATOM 1335 C C . ASN A 1 167 ? 4.777 0.763 -1.890 1.00 97.88 167 ASN A C 1
ATOM 1337 O O . ASN A 1 167 ? 5.853 0.908 -1.318 1.00 97.88 167 ASN A O 1
ATOM 1341 N N . HIS A 1 168 ? 4.620 0.930 -3.203 1.00 96.62 168 HIS A N 1
ATOM 1342 C CA . HIS A 1 168 ? 5.571 1.604 -4.089 1.00 96.62 168 HIS A CA 1
ATOM 1343 C C . HIS A 1 168 ? 7.023 1.122 -3.991 1.00 96.62 168 HIS A C 1
ATOM 1345 O O . HIS A 1 168 ? 7.945 1.929 -4.026 1.00 96.62 168 HIS A O 1
ATOM 1351 N N . PHE A 1 169 ? 7.257 -0.185 -3.816 1.00 96.62 169 PHE A N 1
ATOM 1352 C CA . PHE A 1 169 ? 8.606 -0.729 -3.589 1.00 96.62 169 PHE A CA 1
ATOM 1353 C C . PHE A 1 169 ? 9.323 -0.117 -2.363 1.00 96.62 169 PHE A C 1
ATOM 1355 O O . PHE A 1 169 ? 10.547 -0.130 -2.300 1.00 96.62 169 PHE A O 1
ATOM 1362 N N . ALA A 1 170 ? 8.583 0.436 -1.399 1.00 96.75 170 ALA A N 1
ATOM 1363 C CA . ALA A 1 170 ? 9.089 1.292 -0.325 1.00 96.75 170 ALA A CA 1
ATOM 1364 C C . ALA A 1 170 ? 9.821 2.559 -0.813 1.00 96.75 170 ALA A C 1
ATOM 1366 O O . ALA A 1 170 ? 10.737 3.024 -0.139 1.00 96.75 170 ALA A O 1
ATOM 1367 N N . LYS A 1 171 ? 9.430 3.096 -1.977 1.00 95.69 171 LYS A N 1
ATOM 1368 C CA . LYS A 1 171 ? 9.951 4.321 -2.606 1.00 95.69 171 LYS A CA 1
ATOM 1369 C C . LYS A 1 171 ? 11.477 4.348 -2.707 1.00 95.69 171 LYS A C 1
ATOM 1371 O O . LYS A 1 171 ? 12.145 5.068 -1.961 1.00 95.69 171 LYS A O 1
ATOM 1376 N N . PRO A 1 172 ? 12.067 3.496 -3.558 1.00 93.94 172 PRO A N 1
ATOM 1377 C CA . PRO A 1 172 ? 13.502 3.511 -3.763 1.00 93.94 172 PRO A CA 1
ATOM 1378 C C . PRO A 1 172 ? 13.949 4.780 -4.497 1.00 93.94 172 PRO A C 1
ATOM 1380 O O . PRO A 1 172 ? 13.256 5.228 -5.402 1.00 93.94 172 PRO A O 1
ATOM 1383 N N . ASP A 1 173 ? 15.149 5.294 -4.208 1.00 90.44 173 ASP A N 1
ATOM 1384 C CA . ASP A 1 173 ? 15.777 6.309 -5.071 1.00 90.44 173 ASP A CA 1
ATOM 1385 C C . ASP A 1 173 ? 16.229 5.635 -6.378 1.00 90.44 173 ASP A C 1
ATOM 1387 O O . ASP A 1 173 ? 17.207 4.873 -6.400 1.00 90.44 173 ASP A O 1
ATOM 1391 N N . ILE A 1 174 ? 15.464 5.856 -7.453 1.00 87.88 174 ILE A N 1
ATOM 1392 C CA . ILE A 1 174 ? 15.651 5.196 -8.745 1.00 87.88 174 ILE A CA 1
ATOM 1393 C C . ILE A 1 174 ? 16.755 5.873 -9.565 1.00 87.88 174 ILE A C 1
ATOM 1395 O O . ILE A 1 174 ? 16.721 7.058 -9.892 1.00 87.88 174 ILE A O 1
ATOM 1399 N N . GLY A 1 175 ? 17.671 5.053 -10.083 1.00 78.38 175 GLY A N 1
ATOM 1400 C CA . GLY A 1 175 ? 18.648 5.474 -11.091 1.00 78.38 175 GLY A CA 1
ATOM 1401 C C . GLY A 1 175 ? 20.056 5.710 -10.556 1.00 78.38 175 GLY A C 1
ATOM 1402 O O . GLY A 1 175 ? 20.895 6.199 -11.314 1.00 78.38 175 GLY A O 1
ATOM 1403 N N . ARG A 1 176 ? 20.320 5.320 -9.304 1.00 81.25 176 ARG A N 1
ATOM 1404 C CA . ARG A 1 176 ? 21.660 5.205 -8.715 1.00 81.25 176 ARG A CA 1
ATOM 1405 C C . ARG A 1 176 ? 21.930 3.757 -8.313 1.00 81.25 176 ARG A C 1
ATOM 1407 O O . ARG A 1 176 ? 21.100 3.134 -7.655 1.00 81.25 176 ARG A O 1
ATOM 1414 N N . GLU A 1 177 ? 23.072 3.212 -8.724 1.00 84.56 177 GLU A N 1
ATOM 1415 C CA . GLU A 1 177 ? 23.410 1.798 -8.497 1.00 84.56 177 GLU A CA 1
ATOM 1416 C C . GLU A 1 177 ? 23.617 1.501 -7.007 1.00 84.56 177 GLU A C 1
ATOM 1418 O O . GLU A 1 177 ? 23.117 0.496 -6.502 1.00 84.56 177 GLU A O 1
ATOM 1423 N N . GLU A 1 178 ? 24.270 2.412 -6.281 1.00 87.81 178 GLU A N 1
ATOM 1424 C CA . GLU A 1 178 ? 24.481 2.294 -4.839 1.00 87.81 178 GLU A CA 1
ATOM 1425 C C . GLU A 1 178 ? 23.164 2.281 -4.047 1.00 87.81 178 GLU A C 1
ATOM 1427 O O . GLU A 1 178 ? 23.018 1.494 -3.112 1.00 87.81 178 GLU A O 1
ATOM 1432 N N . SER A 1 179 ? 22.183 3.087 -4.470 1.00 90.19 179 SER A N 1
ATOM 1433 C CA . SER A 1 179 ? 20.842 3.128 -3.871 1.00 90.19 179 SER A CA 1
ATOM 1434 C C . SER A 1 179 ? 20.102 1.808 -4.085 1.00 90.19 179 SER A C 1
ATOM 1436 O O . SER A 1 179 ? 19.517 1.259 -3.149 1.00 90.19 179 SER A O 1
ATOM 1438 N N . PHE A 1 180 ? 20.165 1.256 -5.304 1.00 94.94 180 PHE A N 1
ATOM 1439 C CA . PHE A 1 180 ? 19.556 -0.038 -5.600 1.00 94.94 180 PHE A CA 1
ATOM 1440 C C . PHE A 1 180 ? 20.142 -1.152 -4.729 1.00 94.94 180 PHE A C 1
ATOM 1442 O O . PHE A 1 180 ? 19.383 -1.956 -4.192 1.00 94.94 180 PHE A O 1
ATOM 1449 N N . GLU A 1 181 ? 21.465 -1.210 -4.570 1.00 96.62 181 GLU A N 1
ATOM 1450 C CA . GLU A 1 181 ? 22.102 -2.270 -3.787 1.00 96.62 181 GLU A CA 1
ATOM 1451 C C . GLU A 1 181 ? 21.744 -2.188 -2.296 1.00 96.62 181 GLU A C 1
ATOM 1453 O O . GLU A 1 181 ? 21.421 -3.210 -1.686 1.00 96.62 181 GLU A O 1
ATOM 1458 N N . GLU A 1 182 ? 21.720 -0.985 -1.714 1.00 96.44 182 GLU A N 1
ATOM 1459 C CA . GLU A 1 182 ? 21.288 -0.795 -0.326 1.00 96.44 182 GLU A CA 1
ATOM 1460 C C . GLU A 1 182 ? 19.813 -1.181 -0.135 1.00 96.44 182 GLU A C 1
ATOM 1462 O O . GLU A 1 182 ? 19.486 -1.971 0.761 1.00 96.44 182 GLU A O 1
ATOM 1467 N N . TRP A 1 183 ? 18.932 -0.702 -1.019 1.00 97.62 183 TRP A N 1
ATOM 1468 C CA . TRP A 1 183 ? 17.518 -1.079 -1.035 1.00 97.62 183 TRP A CA 1
ATOM 1469 C C . TRP A 1 183 ? 17.345 -2.598 -1.132 1.00 97.62 183 TRP A C 1
ATOM 1471 O O . TRP A 1 183 ? 16.604 -3.196 -0.351 1.00 97.62 183 TRP A O 1
ATOM 1481 N N . ARG A 1 184 ? 18.075 -3.248 -2.045 1.00 97.88 184 ARG A N 1
ATOM 1482 C CA . ARG A 1 184 ? 18.013 -4.693 -2.287 1.00 97.88 184 ARG A CA 1
ATOM 1483 C C . ARG A 1 184 ? 18.415 -5.486 -1.046 1.00 97.88 184 ARG A C 1
ATOM 1485 O O . ARG A 1 184 ? 17.737 -6.449 -0.692 1.00 97.88 184 ARG A O 1
ATOM 1492 N N . ILE A 1 185 ? 19.496 -5.090 -0.370 1.00 98.25 185 ILE A N 1
ATOM 1493 C CA . ILE A 1 185 ? 19.958 -5.731 0.871 1.00 98.25 185 ILE A CA 1
ATOM 1494 C C . ILE A 1 185 ? 18.901 -5.622 1.971 1.00 98.25 185 ILE A C 1
ATOM 1496 O O . ILE A 1 185 ? 18.615 -6.608 2.653 1.00 98.25 185 ILE A O 1
ATOM 1500 N N . LEU A 1 186 ? 18.301 -4.446 2.140 1.00 98.38 186 LEU A N 1
ATOM 1501 C CA . LEU A 1 186 ? 17.272 -4.232 3.155 1.00 98.38 186 LEU A CA 1
ATOM 1502 C C . LEU A 1 186 ? 15.983 -4.984 2.823 1.00 98.38 186 LEU A C 1
ATOM 1504 O O . LEU A 1 186 ? 15.405 -5.600 3.715 1.00 98.38 186 LEU A O 1
ATOM 1508 N N . MET A 1 187 ? 15.579 -5.020 1.554 1.00 98.50 187 MET A N 1
ATOM 1509 C CA . MET A 1 187 ? 14.415 -5.790 1.119 1.00 98.50 187 MET A CA 1
ATOM 1510 C C . MET A 1 187 ? 14.597 -7.292 1.312 1.00 98.50 187 MET A C 1
ATOM 1512 O O . MET A 1 187 ? 13.670 -7.941 1.783 1.00 98.50 187 MET A O 1
ATOM 1516 N N . MET A 1 188 ? 15.783 -7.849 1.039 1.00 98.56 188 MET A N 1
ATOM 1517 C CA . MET A 1 188 ? 16.063 -9.256 1.368 1.00 98.56 188 MET A CA 1
ATOM 1518 C C . MET A 1 188 ? 15.843 -9.535 2.858 1.00 98.56 188 MET A C 1
ATOM 1520 O O . MET A 1 188 ? 15.184 -10.509 3.207 1.00 98.56 188 MET A O 1
ATOM 1524 N N . ARG A 1 189 ? 16.342 -8.656 3.736 1.00 98.69 189 ARG A N 1
ATOM 1525 C CA . ARG A 1 189 ? 16.177 -8.800 5.191 1.00 98.69 189 ARG A CA 1
ATOM 1526 C C . ARG A 1 189 ? 14.723 -8.635 5.634 1.00 98.69 189 ARG A C 1
ATOM 1528 O O . ARG A 1 189 ? 14.307 -9.291 6.580 1.00 98.69 189 ARG A O 1
ATOM 1535 N N . ILE A 1 190 ? 13.952 -7.771 4.972 1.00 98.69 190 ILE A N 1
ATOM 1536 C CA . ILE A 1 190 ? 12.513 -7.606 5.219 1.00 98.69 190 ILE A CA 1
ATOM 1537 C C . ILE A 1 190 ? 11.746 -8.870 4.825 1.00 98.69 190 ILE A C 1
ATOM 1539 O O . ILE A 1 190 ? 10.914 -9.335 5.599 1.00 98.69 190 ILE A O 1
ATOM 1543 N N . ILE A 1 191 ? 12.034 -9.430 3.647 1.00 98.62 191 ILE A N 1
ATOM 1544 C CA . ILE A 1 191 ? 11.410 -10.669 3.166 1.00 98.62 191 ILE A CA 1
ATOM 1545 C C . ILE A 1 191 ? 11.718 -11.807 4.144 1.00 98.62 191 ILE A C 1
ATOM 1547 O O . ILE A 1 191 ? 10.791 -12.423 4.662 1.00 98.62 191 ILE A O 1
ATOM 1551 N N . GLU A 1 192 ? 12.992 -12.000 4.497 1.00 98.44 192 GLU A N 1
ATOM 1552 C CA . GLU A 1 192 ? 13.422 -13.007 5.475 1.00 98.44 192 GLU A CA 1
ATOM 1553 C C . GLU A 1 192 ? 12.757 -12.805 6.848 1.00 98.44 192 GLU A C 1
ATOM 1555 O O . GLU A 1 192 ? 12.283 -13.760 7.463 1.00 98.44 192 GLU A O 1
ATOM 1560 N N . ALA A 1 193 ? 12.686 -11.568 7.349 1.00 98.44 193 ALA A N 1
ATOM 1561 C CA . ALA A 1 193 ? 12.030 -11.273 8.622 1.00 98.44 193 ALA A CA 1
ATOM 1562 C C . ALA A 1 193 ? 10.522 -11.557 8.575 1.00 98.44 193 ALA A C 1
ATOM 1564 O O . ALA A 1 193 ? 9.970 -12.072 9.547 1.00 98.44 193 ALA A O 1
ATOM 1565 N N . SER A 1 194 ? 9.858 -11.260 7.453 1.00 98.00 194 SER A N 1
ATOM 1566 C CA . SER A 1 194 ? 8.440 -11.568 7.271 1.00 98.00 194 SER A CA 1
ATOM 1567 C C . SER A 1 194 ? 8.205 -13.075 7.253 1.00 98.00 194 SER A C 1
ATOM 1569 O O . SER A 1 194 ? 7.299 -13.534 7.943 1.00 98.00 194 SER A O 1
ATOM 1571 N N . GLU A 1 195 ? 9.013 -13.839 6.515 1.00 97.06 195 GLU A N 1
ATOM 1572 C CA . GLU A 1 195 ? 8.908 -15.302 6.411 1.00 97.06 195 GLU A CA 1
ATOM 1573 C C . GLU A 1 195 ? 9.182 -16.020 7.739 1.00 97.06 195 GLU A C 1
ATOM 1575 O O . GLU A 1 195 ? 8.597 -17.067 8.008 1.00 97.06 195 GLU A O 1
ATOM 1580 N N . ASN A 1 196 ? 10.030 -15.438 8.591 1.00 97.31 196 ASN A N 1
ATOM 1581 C CA . ASN A 1 196 ? 10.335 -15.950 9.929 1.00 97.31 196 ASN A CA 1
ATOM 1582 C C . ASN A 1 196 ? 9.355 -15.468 11.018 1.00 97.31 196 ASN A C 1
ATOM 1584 O O . ASN A 1 196 ? 9.575 -15.726 12.204 1.00 97.31 196 ASN A O 1
ATOM 1588 N N . SER A 1 197 ? 8.287 -14.763 10.644 1.00 96.88 197 SER A N 1
ATOM 1589 C CA . SER A 1 197 ? 7.261 -14.257 11.561 1.00 96.88 197 SER A CA 1
ATOM 1590 C C . SER A 1 197 ? 5.895 -14.892 11.275 1.00 96.88 197 SER A C 1
ATOM 1592 O O . SER A 1 197 ? 5.740 -15.654 10.325 1.00 96.88 197 SER A O 1
ATOM 1594 N N . SER A 1 198 ? 4.876 -14.574 12.080 1.00 97.31 198 SER A N 1
ATOM 1595 C CA . SER A 1 198 ? 3.486 -14.942 11.762 1.00 97.31 198 SER A CA 1
ATOM 1596 C C . SER A 1 198 ? 2.771 -13.912 10.877 1.00 97.31 198 SER A C 1
ATOM 1598 O O . SE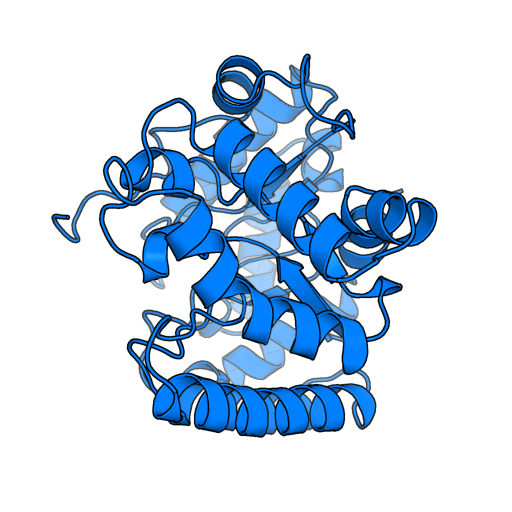R A 1 198 ? 1.559 -13.995 10.690 1.00 97.31 198 SER A O 1
ATOM 1600 N N . ASN A 1 199 ? 3.501 -12.920 10.363 1.00 98.31 199 ASN A N 1
ATOM 1601 C CA . ASN A 1 199 ? 2.965 -11.855 9.525 1.00 98.31 199 ASN A CA 1
ATOM 1602 C C . ASN A 1 199 ? 3.009 -12.237 8.042 1.00 98.31 199 ASN A C 1
ATOM 1604 O O . ASN A 1 199 ? 3.832 -13.041 7.602 1.00 98.31 199 ASN A O 1
ATOM 1608 N N . GLU A 1 200 ? 2.159 -11.596 7.249 1.00 98.38 200 GLU A N 1
ATOM 1609 C CA . GLU A 1 200 ? 2.176 -11.715 5.794 1.00 98.38 200 GLU A CA 1
ATOM 1610 C C . GLU A 1 200 ? 2.567 -10.382 5.163 1.00 98.38 200 GLU A C 1
ATOM 1612 O O . GLU A 1 200 ? 2.057 -9.335 5.553 1.00 98.38 200 GLU A O 1
ATOM 1617 N N . LEU A 1 201 ? 3.443 -10.419 4.162 1.00 98.75 201 LEU A N 1
ATOM 1618 C CA . LEU A 1 201 ? 3.903 -9.232 3.452 1.00 98.75 201 LEU A CA 1
ATOM 1619 C C . LEU A 1 201 ? 3.644 -9.367 1.954 1.00 98.75 201 LEU A C 1
ATOM 1621 O O . LEU A 1 201 ? 4.179 -10.264 1.306 1.00 98.75 201 LEU A O 1
ATOM 1625 N N . TYR A 1 202 ? 2.840 -8.453 1.426 1.00 98.81 202 TYR A N 1
ATOM 1626 C CA . TYR A 1 202 ? 2.560 -8.288 0.005 1.00 98.81 202 TYR A CA 1
ATOM 1627 C C . TYR A 1 202 ? 3.275 -7.040 -0.514 1.00 98.81 202 TYR A C 1
ATOM 1629 O O . TYR A 1 202 ? 3.515 -6.101 0.244 1.00 98.81 202 TYR A O 1
ATOM 1637 N N . PHE A 1 203 ? 3.589 -7.005 -1.807 1.00 98.75 203 PHE A N 1
ATOM 1638 C CA . PHE A 1 203 ? 4.282 -5.886 -2.446 1.00 98.75 203 PHE A CA 1
ATOM 1639 C C . PHE A 1 203 ? 3.474 -5.355 -3.618 1.00 98.75 203 PHE A C 1
ATOM 1641 O O . PHE A 1 203 ? 3.018 -6.125 -4.463 1.00 98.75 203 PHE A O 1
ATOM 1648 N N . LYS A 1 204 ? 3.351 -4.031 -3.701 1.00 98.38 204 LYS A N 1
ATOM 1649 C CA . LYS A 1 204 ? 2.717 -3.361 -4.833 1.00 98.38 204 LYS A CA 1
ATOM 1650 C C . LYS A 1 204 ? 3.752 -2.898 -5.852 1.00 98.38 204 LYS A C 1
ATOM 1652 O O . LYS A 1 204 ? 4.642 -2.108 -5.540 1.00 98.38 204 LYS A O 1
ATOM 1657 N N . PHE A 1 205 ? 3.572 -3.335 -7.091 1.00 97.69 205 PHE A N 1
ATOM 1658 C CA . PHE A 1 205 ? 4.124 -2.717 -8.284 1.00 97.69 205 PHE A CA 1
ATOM 1659 C C . PHE A 1 205 ? 3.324 -1.454 -8.601 1.00 97.69 205 PHE A C 1
ATOM 1661 O O . PHE A 1 205 ? 2.373 -1.476 -9.382 1.00 97.69 205 PHE A O 1
ATOM 1668 N N . SER A 1 206 ? 3.700 -0.360 -7.944 1.00 95.50 206 SER A N 1
ATOM 1669 C CA . SER A 1 206 ? 3.068 0.956 -8.065 1.00 95.50 206 SER A CA 1
ATOM 1670 C C . SER A 1 206 ? 4.061 2.080 -7.756 1.00 95.50 206 SER A C 1
ATOM 1672 O O . SER A 1 206 ? 5.178 1.806 -7.322 1.00 95.50 206 SER A O 1
ATOM 1674 N N . GLY A 1 207 ? 3.657 3.334 -7.970 1.00 91.50 207 GLY A N 1
ATOM 1675 C CA . GLY A 1 207 ? 4.317 4.536 -7.436 1.00 91.50 207 GLY A CA 1
ATOM 1676 C C . GLY A 1 207 ? 5.771 4.787 -7.852 1.00 91.50 207 GLY A C 1
ATOM 1677 O O . GLY A 1 207 ? 6.495 5.470 -7.136 1.00 91.50 207 GLY A O 1
ATOM 1678 N N . LEU A 1 208 ? 6.255 4.193 -8.953 1.00 89.12 208 LEU A N 1
ATOM 1679 C CA . LEU A 1 208 ? 7.627 4.460 -9.406 1.00 89.12 208 LEU A CA 1
ATOM 1680 C C . LEU A 1 208 ? 7.749 5.777 -10.174 1.00 89.12 208 LEU A C 1
ATOM 1682 O O . LEU A 1 208 ? 8.857 6.293 -10.241 1.00 89.12 208 LEU A O 1
ATOM 1686 N N . PHE A 1 209 ? 6.679 6.319 -10.773 1.00 88.38 209 PHE A N 1
ATOM 1687 C CA . PHE A 1 209 ? 6.765 7.576 -11.534 1.00 88.38 209 PHE A CA 1
ATOM 1688 C C . PHE A 1 209 ? 7.214 8.743 -10.652 1.00 88.38 209 PHE A C 1
ATOM 1690 O O . PHE A 1 209 ? 8.033 9.557 -11.069 1.00 88.38 209 PHE A O 1
ATOM 1697 N N . GLU A 1 210 ? 6.731 8.763 -9.421 1.00 84.69 210 GLU A N 1
ATOM 1698 C CA . GLU A 1 210 ? 7.010 9.734 -8.376 1.00 84.69 210 GLU A CA 1
ATOM 1699 C C . GLU A 1 210 ? 8.506 9.770 -8.034 1.00 84.69 210 GLU A C 1
ATOM 1701 O O . GLU A 1 210 ? 9.072 10.847 -7.835 1.00 84.69 210 GLU A O 1
ATOM 1706 N N . GLU A 1 211 ? 9.177 8.617 -8.079 1.00 87.44 211 GLU A N 1
ATOM 1707 C CA . GLU A 1 211 ? 10.608 8.484 -7.778 1.00 87.44 211 GLU A CA 1
ATOM 1708 C C . GLU A 1 211 ? 11.525 8.970 -8.911 1.00 87.44 211 GLU A C 1
ATOM 1710 O O . GLU A 1 211 ? 12.725 9.160 -8.716 1.00 87.44 211 GLU A O 1
ATOM 1715 N N . PHE A 1 212 ? 10.976 9.235 -10.097 1.00 83.38 212 PHE A N 1
ATOM 1716 C CA . PHE A 1 212 ? 11.685 9.928 -11.176 1.00 83.38 212 PHE A CA 1
ATOM 1717 C C . PHE A 1 212 ? 11.417 11.448 -11.183 1.00 83.38 212 PHE A C 1
ATOM 1719 O O . PHE A 1 212 ? 12.024 12.171 -11.979 1.00 83.38 212 PHE A O 1
ATOM 1726 N N . GLY A 1 213 ? 10.524 11.952 -10.322 1.00 77.50 213 GLY A N 1
ATOM 1727 C CA . GLY A 1 213 ? 10.077 13.346 -10.317 1.00 77.50 213 GLY A CA 1
ATOM 1728 C C . GLY A 1 213 ? 9.024 13.639 -11.393 1.00 77.50 213 GLY A C 1
ATOM 1729 O O . GLY A 1 213 ? 8.100 12.860 -11.601 1.00 77.50 213 GLY A O 1
ATOM 1730 N N . ASN A 1 214 ? 9.123 14.785 -12.081 1.00 76.31 214 ASN A N 1
ATOM 1731 C CA . ASN A 1 214 ? 8.234 15.069 -13.215 1.00 76.31 214 ASN A CA 1
ATOM 1732 C C . ASN A 1 214 ? 8.669 14.231 -14.427 1.00 76.31 214 ASN A C 1
ATOM 1734 O O . ASN A 1 214 ? 9.705 14.505 -15.040 1.00 76.31 214 ASN A O 1
ATOM 1738 N N . VAL A 1 215 ? 7.857 13.232 -14.771 1.00 81.56 215 VAL A N 1
ATOM 1739 C CA . VAL A 1 215 ? 8.138 12.271 -15.843 1.00 81.56 215 VAL A CA 1
ATOM 1740 C C . VAL A 1 215 ? 7.356 12.518 -17.120 1.00 81.56 215 VAL A C 1
ATOM 1742 O O . VAL A 1 215 ? 7.483 11.723 -18.052 1.00 81.56 215 VAL A O 1
ATOM 1745 N N . GLU A 1 216 ? 6.580 13.600 -17.218 1.00 80.31 216 GLU A N 1
ATOM 1746 C CA . GLU A 1 216 ? 5.781 13.905 -18.415 1.00 80.31 216 GLU A CA 1
ATOM 1747 C C . GLU A 1 216 ? 6.637 13.899 -19.697 1.00 80.31 216 GLU A C 1
ATOM 1749 O O . GLU A 1 216 ? 6.178 13.467 -20.750 1.00 80.31 216 GLU A O 1
ATOM 1754 N N . ASN A 1 217 ? 7.914 14.286 -19.583 1.00 80.50 217 ASN A N 1
ATOM 1755 C CA . ASN A 1 217 ? 8.868 14.348 -20.696 1.00 80.50 217 ASN A CA 1
ATOM 1756 C C . ASN A 1 217 ? 9.998 13.303 -20.637 1.00 80.50 217 ASN A C 1
ATOM 1758 O O . ASN A 1 217 ? 10.912 13.349 -21.461 1.00 80.50 217 ASN A O 1
ATOM 1762 N N . VAL A 1 218 ? 9.988 12.389 -19.664 1.00 85.94 218 VAL A N 1
ATOM 1763 C CA . VAL A 1 218 ? 10.965 11.286 -19.610 1.00 85.94 218 VAL A CA 1
ATOM 1764 C C . VAL A 1 218 ? 10.504 10.202 -20.577 1.00 85.94 218 VAL A C 1
ATOM 1766 O O . VAL A 1 218 ? 9.317 9.911 -20.621 1.00 85.94 218 VAL A O 1
ATOM 1769 N N . ASP A 1 219 ? 11.395 9.600 -21.362 1.00 90.44 219 ASP A N 1
ATOM 1770 C CA . ASP A 1 219 ? 11.007 8.530 -22.283 1.00 90.44 219 ASP A CA 1
ATOM 1771 C C . ASP A 1 219 ? 10.749 7.198 -21.552 1.00 90.44 219 ASP A C 1
ATOM 1773 O O . ASP A 1 219 ? 11.391 6.874 -20.548 1.00 90.44 219 ASP A O 1
ATOM 1777 N N . ASP A 1 220 ? 9.823 6.394 -22.078 1.00 92.88 220 ASP A N 1
ATOM 1778 C CA . ASP A 1 220 ? 9.420 5.128 -21.452 1.00 92.88 220 ASP A CA 1
ATOM 1779 C C . ASP A 1 220 ? 10.572 4.118 -21.363 1.00 92.88 220 ASP A C 1
ATOM 1781 O O . ASP A 1 220 ? 10.636 3.350 -20.407 1.00 92.88 220 ASP A O 1
ATOM 1785 N N . ILE A 1 221 ? 11.516 4.127 -22.315 1.00 94.19 221 ILE A N 1
ATOM 1786 C CA . ILE A 1 221 ? 12.670 3.214 -22.306 1.00 94.19 221 ILE A CA 1
ATOM 1787 C C . ILE A 1 221 ? 13.572 3.516 -21.106 1.00 94.19 221 ILE A C 1
ATOM 1789 O O . ILE A 1 221 ? 14.034 2.586 -20.440 1.00 94.19 221 ILE A O 1
ATOM 1793 N N . THR A 1 222 ? 13.798 4.791 -20.793 1.00 92.94 222 THR A N 1
ATOM 1794 C CA . THR A 1 222 ? 14.534 5.210 -19.595 1.00 92.94 222 THR A CA 1
ATOM 1795 C C . THR A 1 222 ? 13.849 4.730 -18.320 1.00 92.94 222 THR A C 1
ATOM 1797 O O . THR A 1 222 ? 14.527 4.172 -17.452 1.00 92.94 222 THR A O 1
ATOM 1800 N N . ILE A 1 223 ? 12.526 4.895 -18.216 1.00 93.56 223 ILE A N 1
ATOM 1801 C CA . ILE A 1 223 ? 11.753 4.419 -17.059 1.00 93.56 223 ILE A CA 1
ATOM 1802 C C . ILE A 1 223 ? 11.888 2.897 -16.934 1.00 93.56 223 ILE A C 1
ATOM 1804 O O . ILE A 1 223 ? 12.351 2.404 -15.908 1.00 93.56 223 ILE A O 1
ATOM 1808 N N . ILE A 1 224 ? 11.601 2.156 -18.007 1.00 95.69 224 ILE A N 1
ATOM 1809 C CA . ILE A 1 224 ? 11.701 0.690 -18.066 1.00 95.69 224 ILE A CA 1
ATOM 1810 C C . ILE A 1 224 ? 13.088 0.210 -17.622 1.00 95.69 224 ILE A C 1
ATOM 1812 O O . ILE A 1 224 ? 13.197 -0.626 -16.725 1.00 95.69 224 ILE A O 1
ATOM 1816 N N . ASN A 1 225 ? 14.159 0.750 -18.211 1.00 95.06 225 ASN A N 1
ATOM 1817 C CA . ASN A 1 22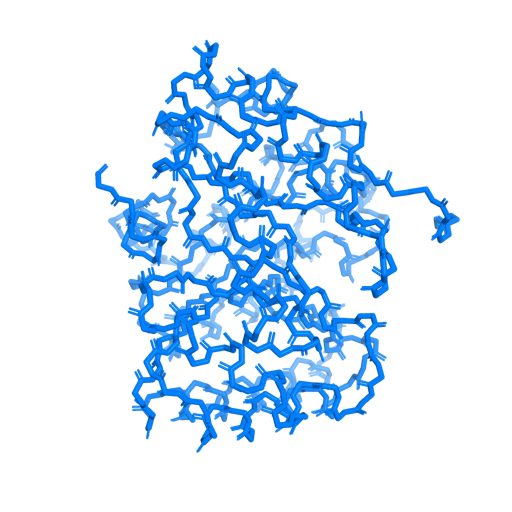5 ? 15.529 0.323 -17.919 1.00 95.06 225 ASN A CA 1
ATOM 1818 C C . ASN A 1 225 ? 15.904 0.537 -16.450 1.00 95.06 225 ASN A C 1
ATOM 1820 O O . ASN A 1 225 ? 16.566 -0.315 -15.856 1.00 95.06 225 ASN A O 1
ATOM 1824 N N . LYS A 1 226 ? 15.468 1.654 -15.861 1.00 94.69 226 LYS A N 1
ATOM 1825 C CA . LYS A 1 226 ? 15.738 1.979 -14.459 1.00 94.69 226 LYS A CA 1
ATOM 1826 C C . LYS A 1 226 ? 14.837 1.217 -13.478 1.00 94.69 226 LYS A C 1
ATOM 1828 O O . LYS A 1 226 ? 15.272 0.953 -12.362 1.00 94.69 226 LYS A O 1
ATOM 1833 N N . SER A 1 227 ? 13.635 0.805 -13.884 1.00 95.75 227 SER A N 1
ATOM 1834 C CA . SER A 1 227 ? 12.705 0.017 -13.058 1.00 95.75 227 SER A CA 1
ATOM 1835 C C . SER A 1 227 ? 12.999 -1.490 -13.068 1.00 95.75 227 SER A C 1
ATOM 1837 O O . SER A 1 227 ? 12.750 -2.174 -12.074 1.00 95.75 227 SER A O 1
ATOM 1839 N N . ILE A 1 228 ? 13.566 -2.023 -14.158 1.00 96.69 228 ILE A N 1
ATOM 1840 C CA . ILE A 1 228 ? 13.870 -3.455 -14.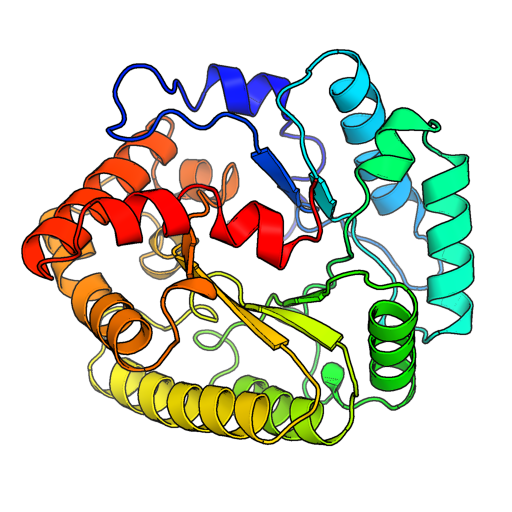333 1.00 96.69 228 ILE A CA 1
ATOM 1841 C C . ILE A 1 228 ? 14.597 -4.103 -13.135 1.00 96.69 228 ILE A C 1
ATOM 1843 O O . ILE A 1 228 ? 14.211 -5.216 -12.766 1.00 96.69 228 ILE A O 1
ATOM 1847 N N . PRO A 1 229 ? 15.630 -3.491 -12.515 1.00 97.06 229 PRO A N 1
ATOM 1848 C CA . PRO A 1 229 ? 16.318 -4.089 -11.370 1.00 97.06 229 PRO A CA 1
ATOM 1849 C C . PRO A 1 229 ? 15.388 -4.400 -10.187 1.00 97.06 229 PRO A C 1
ATOM 1851 O O . PRO A 1 229 ? 15.472 -5.491 -9.622 1.00 97.06 229 PRO A O 1
ATOM 1854 N N . TYR A 1 230 ? 14.460 -3.493 -9.869 1.00 97.62 230 TYR A N 1
ATOM 1855 C CA . TYR A 1 230 ? 13.516 -3.618 -8.753 1.00 97.62 230 TYR A CA 1
ATOM 1856 C C . TYR A 1 230 ? 12.455 -4.690 -9.023 1.00 97.62 230 TYR A C 1
ATOM 1858 O O . TYR A 1 230 ? 12.241 -5.575 -8.193 1.00 97.62 230 TYR A O 1
ATOM 1866 N N . PHE A 1 231 ? 11.860 -4.679 -10.223 1.00 98.19 231 PHE A N 1
ATOM 1867 C CA . PHE A 1 231 ? 10.916 -5.717 -10.656 1.00 98.19 231 PHE A CA 1
ATOM 1868 C C . PHE A 1 231 ? 11.566 -7.099 -10.660 1.00 98.19 231 PHE A C 1
ATOM 1870 O O . PHE A 1 231 ? 11.028 -8.043 -10.086 1.00 98.19 231 PHE A O 1
ATOM 1877 N N . ARG A 1 232 ? 12.754 -7.222 -11.267 1.00 98.44 232 ARG A N 1
ATOM 1878 C CA . ARG A 1 232 ? 13.494 -8.489 -11.332 1.00 98.44 232 ARG A CA 1
ATOM 1879 C C . ARG A 1 232 ? 13.811 -9.027 -9.944 1.00 98.44 232 ARG A C 1
ATOM 1881 O O . ARG A 1 232 ? 13.777 -10.239 -9.759 1.00 98.44 232 ARG A O 1
ATOM 1888 N N . PHE A 1 233 ? 14.174 -8.154 -9.007 1.00 98.50 233 PHE A N 1
ATOM 1889 C CA . PHE A 1 233 ? 14.450 -8.568 -7.642 1.00 98.50 233 PHE A CA 1
ATOM 1890 C C . PHE A 1 233 ? 13.191 -9.131 -6.973 1.00 98.50 233 PHE A C 1
ATOM 1892 O O . PHE A 1 233 ? 13.220 -10.280 -6.541 1.00 98.50 233 PHE A O 1
ATOM 1899 N N . LEU A 1 234 ? 12.080 -8.384 -6.957 1.00 98.56 234 LEU A N 1
ATOM 1900 C CA . LEU A 1 234 ? 10.851 -8.835 -6.294 1.00 98.56 234 LEU A CA 1
ATOM 1901 C C . LEU A 1 234 ? 10.259 -10.092 -6.944 1.00 98.56 234 LEU A C 1
ATOM 1903 O O . LEU A 1 234 ? 9.921 -11.025 -6.228 1.00 98.56 234 LEU A O 1
ATOM 1907 N N . LEU A 1 235 ? 10.234 -10.178 -8.278 1.00 98.50 235 LEU A N 1
ATOM 1908 C CA . LEU A 1 235 ? 9.775 -11.376 -9.001 1.00 98.50 235 LEU A CA 1
ATOM 1909 C C . LEU A 1 235 ? 10.595 -12.637 -8.682 1.00 98.50 235 LEU A C 1
ATOM 1911 O O . LEU A 1 235 ? 10.101 -13.744 -8.863 1.00 98.50 235 LEU A O 1
ATOM 1915 N N . LYS A 1 236 ? 11.855 -12.488 -8.253 1.00 98.25 236 LYS A N 1
ATOM 1916 C CA . LYS A 1 236 ? 12.728 -13.615 -7.887 1.00 98.25 236 LYS A CA 1
ATOM 1917 C C . LYS A 1 236 ? 12.719 -13.931 -6.397 1.00 98.25 236 LYS A C 1
ATOM 1919 O O . LYS A 1 236 ? 12.918 -15.085 -6.037 1.00 98.25 236 LYS A O 1
ATOM 1924 N N . ALA A 1 237 ? 12.604 -12.908 -5.555 1.00 98.25 237 ALA A N 1
ATOM 1925 C CA . ALA A 1 237 ? 12.773 -13.028 -4.111 1.00 98.25 237 ALA A CA 1
ATOM 1926 C C . ALA A 1 237 ? 11.451 -13.236 -3.363 1.00 98.25 237 ALA A C 1
ATOM 1928 O O . ALA A 1 237 ? 11.475 -13.714 -2.236 1.00 98.25 237 ALA A O 1
ATOM 1929 N N . VAL A 1 238 ? 10.318 -12.869 -3.963 1.00 98.19 238 VAL A N 1
ATOM 1930 C CA . VAL A 1 238 ? 8.994 -12.939 -3.339 1.00 98.19 238 VAL A CA 1
ATOM 1931 C C . VAL A 1 238 ? 8.159 -13.993 -4.060 1.00 98.19 238 VAL A C 1
ATOM 1933 O O . VAL A 1 238 ? 8.196 -14.084 -5.287 1.00 98.19 238 VAL A O 1
ATOM 1936 N N . ASP A 1 239 ? 7.372 -14.771 -3.309 1.00 98.00 239 ASP A N 1
ATOM 1937 C CA . ASP A 1 239 ? 6.313 -15.594 -3.902 1.00 98.00 239 ASP A CA 1
ATOM 1938 C C . ASP A 1 239 ? 5.415 -14.702 -4.767 1.00 98.00 239 ASP A C 1
ATOM 1940 O O . ASP A 1 239 ? 4.825 -13.738 -4.280 1.00 98.00 239 ASP A O 1
ATOM 1944 N N . THR A 1 240 ? 5.302 -15.022 -6.054 1.00 98.19 240 THR A N 1
ATOM 1945 C CA . THR A 1 240 ? 4.519 -14.229 -7.010 1.00 98.19 240 THR A CA 1
ATOM 1946 C C . THR A 1 240 ? 3.065 -14.025 -6.586 1.00 98.19 240 THR A C 1
ATOM 1948 O O . THR A 1 240 ? 2.481 -13.014 -6.959 1.00 98.19 240 THR A O 1
ATOM 1951 N N . LYS A 1 241 ? 2.508 -14.890 -5.724 1.00 98.19 241 LYS A N 1
ATOM 1952 C CA . LYS A 1 241 ? 1.173 -14.733 -5.111 1.00 98.19 241 LYS A CA 1
ATOM 1953 C C . LYS A 1 241 ? 1.052 -13.548 -4.146 1.00 98.19 241 LYS A C 1
ATOM 1955 O O . LYS A 1 241 ? -0.051 -13.154 -3.775 1.00 98.19 241 LYS A O 1
ATOM 1960 N N . LYS A 1 242 ? 2.183 -12.982 -3.724 1.00 98.56 242 LYS A N 1
ATOM 1961 C CA . LYS A 1 242 ? 2.285 -11.814 -2.840 1.00 98.56 242 LYS A CA 1
ATOM 1962 C C . LYS A 1 242 ? 2.626 -10.527 -3.600 1.00 98.56 242 LYS A C 1
ATOM 1964 O O . LYS A 1 242 ? 2.863 -9.495 -2.976 1.00 98.56 242 LYS A O 1
ATOM 1969 N N . LEU A 1 243 ? 2.654 -10.569 -4.933 1.00 98.69 243 LEU A N 1
ATOM 1970 C CA . LEU A 1 243 ? 2.916 -9.413 -5.790 1.00 98.69 243 LEU A CA 1
ATOM 1971 C C . LEU A 1 243 ? 1.604 -8.875 -6.364 1.00 98.69 243 LEU A C 1
ATOM 1973 O O . LEU A 1 243 ? 0.779 -9.634 -6.864 1.00 98.69 243 LEU A O 1
ATOM 1977 N N . LEU A 1 244 ? 1.416 -7.563 -6.288 1.00 97.62 244 LEU A N 1
ATOM 1978 C CA . LEU A 1 244 ? 0.187 -6.863 -6.649 1.00 97.62 244 LEU A CA 1
ATOM 1979 C C . LEU A 1 244 ? 0.506 -5.773 -7.661 1.00 97.62 244 LEU A C 1
ATOM 1981 O O . LEU A 1 244 ? 1.470 -5.039 -7.470 1.00 97.62 244 LEU A O 1
ATOM 1985 N N . TRP A 1 245 ? -0.315 -5.590 -8.687 1.00 96.31 245 TRP A N 1
ATOM 1986 C CA . TRP A 1 245 ? -0.269 -4.367 -9.482 1.00 96.31 245 TRP A CA 1
ATOM 1987 C C . TRP A 1 245 ? -1.178 -3.299 -8.873 1.00 96.31 245 TRP A C 1
ATOM 1989 O O . TRP A 1 245 ? -2.311 -3.583 -8.487 1.00 96.31 245 TRP A O 1
ATOM 1999 N N . ALA A 1 246 ? -0.702 -2.057 -8.807 1.00 94.69 246 ALA A N 1
ATOM 2000 C CA . ALA A 1 246 ? -1.539 -0.915 -8.459 1.00 94.69 246 ALA A CA 1
ATOM 2001 C C . ALA A 1 246 ? -1.118 0.322 -9.261 1.00 94.69 246 ALA A C 1
ATOM 2003 O O . ALA A 1 246 ? 0.049 0.493 -9.610 1.00 94.69 246 ALA A O 1
ATOM 2004 N N . SER A 1 247 ? -2.083 1.189 -9.560 1.00 90.44 247 SER A N 1
ATOM 2005 C CA . SER A 1 247 ? -1.850 2.355 -10.421 1.00 90.44 247 SER A CA 1
ATOM 2006 C C . SER A 1 247 ? -1.228 3.551 -9.709 1.00 90.44 247 SER A C 1
ATOM 2008 O O . SER A 1 247 ? -0.576 4.356 -10.362 1.00 90.44 247 SER A O 1
ATOM 2010 N N . ASP A 1 248 ? -1.459 3.672 -8.401 1.00 92.19 248 ASP A N 1
ATOM 2011 C CA . ASP A 1 248 ? -1.196 4.890 -7.623 1.00 92.19 248 ASP A CA 1
ATOM 2012 C C . ASP A 1 248 ? -1.928 6.143 -8.144 1.00 92.19 248 ASP A C 1
ATOM 2014 O O . ASP A 1 248 ? -1.493 7.277 -7.959 1.00 92.19 248 ASP A O 1
ATOM 2018 N N . TRP A 1 249 ? -3.052 5.958 -8.843 1.00 90.00 249 TRP A N 1
ATOM 2019 C CA . TRP A 1 249 ? -3.919 7.073 -9.217 1.00 90.00 249 TRP A CA 1
ATOM 2020 C C . TRP A 1 249 ? -4.590 7.661 -7.959 1.00 90.00 249 TRP A C 1
ATOM 2022 O O . TRP A 1 249 ? -5.016 6.887 -7.099 1.00 90.00 249 TRP A O 1
ATOM 2032 N N . PRO A 1 250 ? -4.728 8.997 -7.843 1.00 87.25 250 PRO A N 1
ATOM 2033 C CA . PRO A 1 250 ? -4.430 10.022 -8.853 1.00 87.25 250 PRO A CA 1
ATOM 2034 C C . PRO A 1 250 ? -2.981 10.523 -8.873 1.00 87.25 250 PRO A C 1
ATOM 2036 O O . PRO A 1 250 ? -2.633 11.282 -9.779 1.00 87.25 250 PRO A O 1
ATOM 2039 N N . VAL A 1 251 ? -2.137 10.124 -7.917 1.00 87.12 251 VAL A N 1
ATOM 2040 C CA . VAL A 1 251 ? -0.762 10.636 -7.757 1.00 87.12 251 VAL A CA 1
ATOM 2041 C C . VAL A 1 251 ? 0.052 10.442 -9.038 1.00 87.12 251 VAL A C 1
ATOM 2043 O O . VAL A 1 251 ? 0.652 11.399 -9.535 1.00 87.12 251 VAL A O 1
ATOM 2046 N N . CYS A 1 252 ? -0.064 9.273 -9.672 1.00 85.75 252 CYS A N 1
ATOM 2047 C CA . CYS A 1 252 ? 0.642 8.983 -10.919 1.00 85.75 252 CYS A CA 1
ATOM 2048 C C . CYS A 1 252 ? 0.278 9.960 -12.055 1.00 85.75 252 CYS A C 1
ATOM 2050 O O . CYS A 1 252 ? 1.141 10.358 -12.845 1.00 85.75 252 CYS A O 1
ATOM 2052 N N . SER A 1 253 ? -0.977 10.421 -12.112 1.00 85.44 253 SER A N 1
ATOM 2053 C CA . SER A 1 253 ? -1.446 11.421 -13.082 1.00 85.44 253 SER A CA 1
ATOM 2054 C C . SER A 1 253 ? -0.904 12.819 -12.805 1.00 85.44 253 SER A C 1
ATOM 2056 O O . SER A 1 253 ? -0.747 13.607 -13.737 1.00 85.44 253 SER A O 1
ATOM 2058 N N . MET A 1 254 ? -0.572 13.134 -11.553 1.00 84.44 254 MET A N 1
ATOM 2059 C CA . MET A 1 254 ? 0.016 14.425 -11.187 1.00 84.44 254 MET A CA 1
ATOM 2060 C C . MET A 1 254 ? 1.461 14.562 -11.672 1.00 84.44 254 MET A C 1
ATOM 2062 O O . MET A 1 254 ? 1.897 15.668 -11.988 1.00 84.44 254 MET A O 1
ATOM 2066 N N . VAL A 1 255 ? 2.196 13.449 -11.752 1.00 81.56 255 VAL A N 1
ATOM 2067 C CA . VAL A 1 255 ? 3.613 13.430 -12.159 1.00 81.56 255 VAL A CA 1
ATOM 2068 C C . VAL A 1 255 ? 3.833 13.035 -13.621 1.00 81.56 255 VAL A C 1
ATOM 2070 O O . VAL A 1 255 ? 4.841 13.428 -14.210 1.00 81.56 255 VAL A O 1
ATOM 2073 N N . SER A 1 256 ? 2.902 12.281 -14.220 1.00 80.62 256 SER A N 1
ATOM 2074 C CA . SER A 1 256 ? 2.999 11.781 -15.600 1.00 80.62 256 SER A CA 1
ATOM 2075 C C . SER A 1 256 ? 1.889 12.288 -16.539 1.00 80.62 256 SER A C 1
ATOM 2077 O O . SER A 1 256 ? 1.850 11.887 -17.706 1.00 80.62 256 SER A O 1
ATOM 2079 N N . GLY A 1 257 ? 0.989 13.153 -16.069 1.00 83.06 257 GLY A N 1
ATOM 2080 C CA . GLY A 1 257 ? -0.117 13.697 -16.860 1.00 83.06 257 GLY A CA 1
ATOM 2081 C C . GLY A 1 257 ? -1.300 12.732 -17.030 1.00 83.06 257 GLY A C 1
ATOM 2082 O O . GLY A 1 257 ? -1.307 11.610 -16.532 1.00 83.06 257 GLY A O 1
ATOM 2083 N N . LYS A 1 258 ? -2.327 13.156 -17.779 1.00 75.50 258 LYS A N 1
ATOM 2084 C CA . LYS A 1 258 ? -3.640 12.471 -17.868 1.00 75.50 258 LYS A CA 1
ATOM 2085 C C . LYS A 1 258 ? -3.609 11.025 -18.384 1.00 75.50 258 LYS A C 1
ATOM 2087 O O . LYS A 1 258 ? -4.566 10.293 -18.183 1.00 75.50 258 LYS A O 1
ATOM 2092 N N . ALA A 1 259 ? -2.541 10.614 -19.067 1.00 82.62 259 ALA A N 1
ATOM 2093 C CA . ALA A 1 259 ? -2.382 9.252 -19.580 1.00 82.62 259 ALA A CA 1
ATOM 2094 C C . ALA A 1 259 ? -1.586 8.333 -18.631 1.00 82.62 259 ALA A C 1
ATOM 2096 O O . ALA A 1 259 ? -1.245 7.216 -19.024 1.00 82.62 259 ALA A O 1
ATOM 2097 N N . ALA A 1 260 ? -1.276 8.781 -17.407 1.00 86.38 260 ALA A N 1
ATOM 2098 C CA . ALA A 1 260 ? -0.396 8.078 -16.475 1.00 86.38 260 ALA A CA 1
ATOM 2099 C C . ALA A 1 260 ? -0.823 6.639 -16.195 1.00 86.38 260 ALA A C 1
ATOM 2101 O O . ALA A 1 260 ? 0.020 5.751 -16.235 1.00 86.38 260 ALA A O 1
ATOM 2102 N N . PHE A 1 261 ? -2.117 6.383 -15.990 1.00 87.69 261 PHE A N 1
ATOM 2103 C CA . PHE A 1 261 ? -2.616 5.027 -15.760 1.00 87.69 261 PHE A CA 1
ATOM 2104 C C . PHE A 1 261 ? -2.251 4.078 -16.908 1.00 87.69 261 PHE A C 1
ATOM 2106 O O . PHE A 1 261 ? -1.620 3.041 -16.694 1.00 87.69 261 PHE A O 1
ATOM 2113 N N . LYS A 1 262 ? -2.613 4.453 -18.144 1.00 87.38 262 LYS A N 1
ATOM 2114 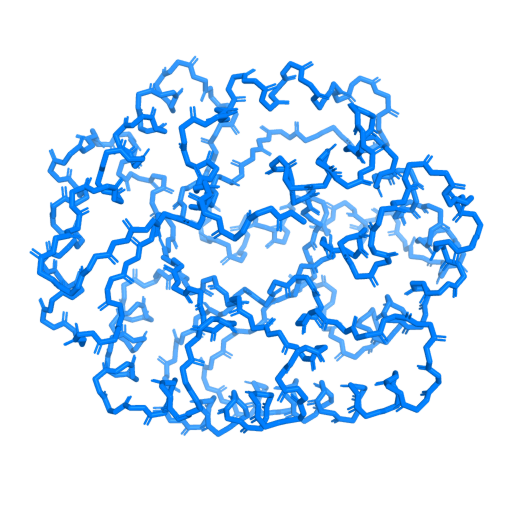C CA . LYS A 1 262 ? -2.330 3.634 -19.328 1.00 87.38 262 LYS A CA 1
ATOM 2115 C C . LYS A 1 262 ? -0.825 3.475 -19.511 1.00 87.38 262 LYS A C 1
ATOM 2117 O O . LYS A 1 262 ? -0.348 2.367 -19.718 1.00 87.38 262 LYS A O 1
ATOM 2122 N N . ARG A 1 263 ? -0.079 4.571 -19.378 1.00 90.06 263 ARG A N 1
ATOM 2123 C CA . ARG A 1 263 ? 1.379 4.576 -19.496 1.00 90.06 263 ARG A CA 1
ATOM 2124 C C . ARG A 1 263 ? 2.038 3.645 -18.478 1.00 90.06 263 ARG A C 1
ATOM 2126 O O . ARG A 1 263 ? 2.924 2.881 -18.841 1.00 90.06 263 ARG A O 1
AT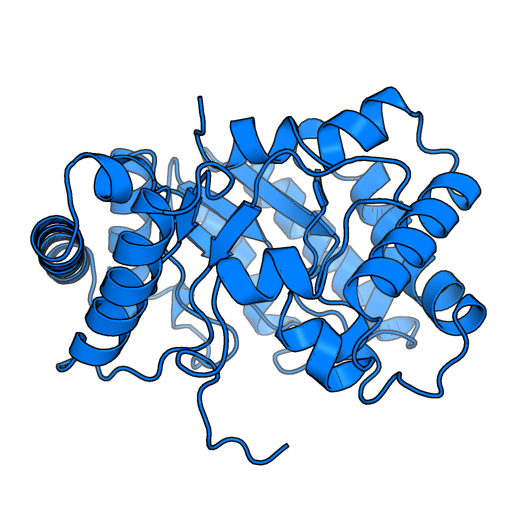OM 2133 N N . TRP A 1 264 ? 1.590 3.669 -17.223 1.00 91.69 264 TRP A N 1
ATOM 2134 C CA . TRP A 1 264 ? 2.084 2.781 -16.171 1.00 91.69 264 TRP A CA 1
ATOM 2135 C C . TRP A 1 264 ? 1.780 1.313 -16.483 1.00 91.69 264 TRP A C 1
ATOM 2137 O O . TRP A 1 264 ? 2.657 0.459 -16.342 1.00 91.69 264 TRP A O 1
ATOM 2147 N N . SER A 1 265 ? 0.571 1.021 -16.974 1.00 91.06 265 SER A N 1
ATOM 2148 C CA . SER A 1 265 ? 0.202 -0.321 -17.435 1.00 91.06 265 SER A CA 1
ATOM 2149 C C . SER A 1 265 ? 1.086 -0.790 -18.595 1.00 91.06 265 SER A C 1
ATOM 2151 O O . SER A 1 265 ? 1.606 -1.900 -18.540 1.00 91.06 265 SER A O 1
ATOM 2153 N N . ASP A 1 266 ? 1.285 0.042 -19.620 1.00 92.25 266 ASP A N 1
ATOM 2154 C CA . ASP A 1 266 ? 2.086 -0.288 -20.806 1.00 92.25 266 ASP A CA 1
ATOM 2155 C C . ASP A 1 266 ? 3.564 -0.524 -20.437 1.00 92.25 266 ASP A C 1
ATOM 2157 O O . ASP A 1 266 ? 4.184 -1.490 -20.890 1.00 92.25 266 ASP A O 1
ATOM 2161 N N . ILE A 1 267 ? 4.129 0.327 -19.571 1.00 94.00 267 ILE A N 1
ATOM 2162 C CA . ILE A 1 267 ? 5.494 0.182 -19.043 1.00 94.00 267 ILE A CA 1
ATOM 2163 C C . ILE A 1 267 ? 5.632 -1.113 -18.244 1.00 94.00 267 ILE A C 1
ATOM 2165 O O . ILE A 1 267 ? 6.600 -1.850 -18.440 1.00 94.00 267 ILE A O 1
ATOM 2169 N N . THR A 1 268 ? 4.669 -1.410 -17.370 1.00 94.88 268 THR A N 1
ATOM 2170 C CA . THR A 1 268 ? 4.701 -2.624 -16.546 1.00 94.88 268 THR A CA 1
ATOM 2171 C C . THR A 1 268 ? 4.622 -3.881 -17.411 1.00 94.88 268 THR A C 1
ATOM 2173 O O . THR A 1 268 ? 5.447 -4.780 -17.248 1.00 94.88 268 THR A O 1
ATOM 2176 N N . GLU A 1 269 ? 3.721 -3.915 -18.397 1.00 95.00 269 GLU A N 1
ATOM 2177 C CA . GLU A 1 269 ? 3.635 -5.020 -19.361 1.00 95.00 269 GLU A CA 1
ATOM 2178 C C . GLU A 1 269 ? 4.940 -5.200 -20.135 1.00 95.00 269 GLU A C 1
ATOM 2180 O O . GLU A 1 269 ? 5.434 -6.320 -20.285 1.00 95.00 269 GLU A O 1
ATOM 2185 N N . ARG A 1 270 ? 5.562 -4.099 -20.568 1.00 96.50 270 ARG A N 1
ATOM 2186 C CA . ARG A 1 270 ? 6.840 -4.165 -21.273 1.00 96.50 270 ARG A CA 1
ATOM 2187 C C . ARG A 1 270 ? 7.967 -4.694 -20.387 1.00 96.50 270 ARG A C 1
ATOM 2189 O O . ARG A 1 270 ? 8.818 -5.438 -20.875 1.00 96.50 270 ARG A O 1
ATOM 2196 N N . ILE A 1 271 ? 7.989 -4.335 -19.104 1.00 97.88 271 ILE A N 1
ATOM 2197 C CA . ILE A 1 271 ? 8.939 -4.891 -18.131 1.00 97.88 271 ILE A CA 1
ATOM 2198 C C . ILE A 1 271 ? 8.692 -6.392 -17.957 1.00 97.88 271 ILE A C 1
ATOM 2200 O O . ILE A 1 271 ? 9.649 -7.166 -18.002 1.00 97.88 271 ILE A O 1
ATOM 2204 N N . PHE A 1 272 ? 7.437 -6.821 -17.811 1.00 97.69 272 PHE A N 1
ATOM 2205 C CA . PHE A 1 272 ? 7.087 -8.236 -17.705 1.00 97.69 272 PHE A CA 1
ATOM 2206 C C . PHE A 1 272 ? 7.483 -9.040 -18.946 1.00 97.69 272 PHE A C 1
ATOM 2208 O O . PHE A 1 272 ? 8.026 -10.134 -18.797 1.00 97.69 272 PHE A O 1
ATOM 2215 N N . ASP A 1 273 ? 7.319 -8.486 -20.150 1.00 97.50 273 ASP A N 1
ATOM 2216 C CA . ASP A 1 273 ? 7.808 -9.102 -21.389 1.00 97.50 273 ASP A CA 1
ATOM 2217 C C . ASP A 1 273 ? 9.329 -9.271 -21.384 1.00 97.50 273 ASP A C 1
ATOM 2219 O O . ASP A 1 273 ? 9.837 -10.350 -21.687 1.00 97.50 273 ASP A O 1
ATOM 2223 N N . ILE A 1 274 ? 10.069 -8.225 -21.004 1.00 98.38 274 ILE A N 1
ATOM 2224 C CA . ILE A 1 274 ? 11.539 -8.261 -20.939 1.00 98.38 274 ILE A CA 1
ATOM 2225 C C . ILE A 1 274 ? 12.026 -9.278 -19.900 1.00 98.38 274 ILE A C 1
ATOM 2227 O O . ILE A 1 274 ? 13.054 -9.927 -20.099 1.00 98.38 274 ILE A O 1
ATOM 2231 N N . LEU A 1 275 ? 11.311 -9.402 -18.781 1.00 98.44 275 LEU A N 1
ATOM 2232 C CA . LEU A 1 275 ? 11.642 -10.331 -17.703 1.00 98.44 275 LEU A CA 1
ATOM 2233 C C . LEU A 1 275 ? 11.089 -11.746 -17.924 1.00 98.44 275 LEU A C 1
ATOM 2235 O O . LEU A 1 275 ? 11.435 -12.633 -17.146 1.00 98.44 275 LEU A O 1
ATOM 2239 N N . GLY A 1 276 ? 10.294 -11.968 -18.975 1.00 97.81 276 GLY A N 1
ATOM 2240 C CA . GLY A 1 276 ? 9.722 -13.273 -19.304 1.00 97.81 276 GLY A CA 1
ATOM 2241 C C . GLY A 1 276 ? 8.698 -13.768 -18.283 1.00 97.81 276 GLY A C 1
ATOM 2242 O O . GLY A 1 276 ? 8.652 -14.964 -18.016 1.00 97.81 276 GLY A O 1
ATOM 2243 N N . VAL A 1 277 ? 7.913 -12.868 -17.681 1.00 98.00 277 VAL A N 1
ATOM 2244 C CA . VAL A 1 277 ? 6.852 -13.250 -16.734 1.00 98.00 277 VAL A CA 1
ATOM 2245 C C . VAL A 1 277 ? 5.715 -13.921 -17.500 1.00 98.00 277 VAL A C 1
ATOM 2247 O O . VAL A 1 277 ? 5.231 -13.359 -18.488 1.00 98.00 277 VAL A O 1
ATOM 2250 N N . GLU A 1 278 ? 5.310 -15.106 -17.052 1.00 96.75 278 GLU A N 1
ATOM 2251 C CA . GLU A 1 278 ? 4.238 -15.903 -17.656 1.00 96.75 278 GLU A CA 1
ATOM 2252 C C . GLU A 1 278 ? 2.864 -15.237 -17.477 1.00 96.75 278 GLU A C 1
ATOM 2254 O O . GLU A 1 278 ? 2.639 -14.477 -16.534 1.00 96.75 278 GLU A O 1
ATOM 2259 N N . ASP A 1 279 ? 1.951 -15.482 -18.417 1.00 94.25 279 ASP A N 1
ATOM 2260 C CA . ASP A 1 279 ? 0.661 -14.783 -18.488 1.00 94.25 279 ASP A CA 1
ATOM 2261 C C . ASP A 1 279 ? -0.252 -15.069 -17.290 1.00 94.25 279 ASP A C 1
ATOM 2263 O O . ASP A 1 279 ? -0.959 -14.168 -16.845 1.00 94.25 279 ASP A O 1
ATOM 2267 N N . ASP A 1 280 ? -0.213 -16.286 -16.750 1.00 94.81 280 ASP A N 1
ATOM 2268 C CA . ASP A 1 280 ? -0.959 -16.683 -15.553 1.00 94.81 280 ASP A CA 1
ATOM 2269 C C . ASP A 1 280 ? -0.455 -15.941 -14.307 1.00 94.81 280 ASP A C 1
ATOM 2271 O O . ASP A 1 280 ? -1.250 -15.399 -13.540 1.00 94.81 280 ASP A O 1
ATOM 2275 N N . ILE A 1 281 ? 0.867 -15.812 -14.153 1.00 96.94 281 ILE A N 1
ATOM 2276 C CA . ILE A 1 281 ? 1.478 -15.011 -13.085 1.00 96.94 281 ILE A CA 1
ATOM 2277 C C . ILE A 1 281 ? 1.061 -13.542 -13.215 1.00 96.94 281 ILE A C 1
ATOM 2279 O O . ILE A 1 281 ? 0.703 -12.913 -12.215 1.00 96.94 281 ILE A O 1
ATOM 2283 N N . ARG A 1 282 ? 1.086 -12.978 -14.432 1.00 95.75 282 ARG A N 1
ATOM 2284 C CA . ARG A 1 282 ? 0.626 -11.599 -14.665 1.00 95.75 282 ARG A CA 1
ATOM 2285 C C . ARG A 1 282 ? -0.842 -11.446 -14.279 1.00 95.75 282 ARG A C 1
ATOM 2287 O O . ARG A 1 282 ? -1.168 -10.522 -13.541 1.00 95.75 282 ARG A O 1
ATOM 2294 N N . GLU A 1 283 ? -1.711 -12.353 -14.721 1.00 92.94 283 GLU A N 1
ATOM 2295 C CA . GLU A 1 283 ? -3.140 -12.314 -14.396 1.00 92.94 283 GLU A CA 1
ATOM 2296 C C . GLU A 1 283 ? -3.380 -12.322 -12.878 1.00 92.94 283 GLU A C 1
ATOM 2298 O O . GLU A 1 283 ? -4.157 -11.503 -12.372 1.00 92.94 283 GLU A O 1
ATOM 2303 N N . SER A 1 284 ? -2.658 -13.163 -12.128 1.00 95.25 284 SER A N 1
ATOM 2304 C CA . SER A 1 284 ? -2.730 -13.168 -10.664 1.00 95.25 284 SER A CA 1
ATOM 2305 C C . SER A 1 284 ? -2.238 -11.849 -10.053 1.00 95.25 284 SER A C 1
ATOM 2307 O O . SER A 1 284 ? -2.913 -11.310 -9.173 1.00 95.25 284 SER A O 1
ATOM 2309 N N . ILE A 1 285 ? -1.131 -11.274 -10.547 1.00 96.62 285 ILE A N 1
ATOM 2310 C CA . ILE A 1 285 ? -0.599 -9.976 -10.083 1.00 96.62 285 ILE A CA 1
ATOM 2311 C C . ILE A 1 285 ? -1.607 -8.836 -10.299 1.00 96.62 285 ILE A C 1
ATOM 2313 O O . ILE A 1 285 ? -1.750 -7.968 -9.435 1.00 96.62 285 ILE A O 1
ATOM 2317 N N . TYR A 1 286 ? -2.326 -8.836 -11.423 1.00 93.69 286 TYR A N 1
ATOM 2318 C CA . TYR A 1 286 ? -3.319 -7.810 -11.759 1.00 93.69 286 TYR A CA 1
ATOM 2319 C C . TYR A 1 286 ? -4.672 -7.978 -11.049 1.00 93.69 286 TYR A C 1
ATOM 2321 O O . TYR A 1 286 ? -5.498 -7.066 -11.115 1.00 93.69 286 TYR A O 1
ATOM 2329 N N . GLY A 1 287 ? -4.935 -9.110 -10.389 1.00 92.50 287 GLY A N 1
ATOM 2330 C CA . GLY A 1 287 ? -6.265 -9.389 -9.848 1.00 92.50 287 GLY A CA 1
ATOM 2331 C C . GLY A 1 287 ? -6.281 -10.300 -8.631 1.00 92.50 287 GLY A C 1
ATOM 2332 O O . GLY A 1 287 ? -6.530 -9.837 -7.519 1.00 92.50 287 GLY A O 1
ATOM 2333 N N . GLU A 1 288 ? -6.072 -11.601 -8.836 1.00 94.38 288 GLU A N 1
ATOM 2334 C CA . GLU A 1 288 ? -6.295 -12.622 -7.800 1.00 94.38 288 GLU A CA 1
ATOM 2335 C C . GLU A 1 288 ? -5.491 -12.357 -6.520 1.00 94.38 288 GLU A C 1
ATOM 2337 O O . GLU A 1 288 ? -6.019 -12.469 -5.411 1.00 94.38 288 GLU A O 1
ATOM 2342 N N . ASN A 1 289 ? -4.239 -11.926 -6.662 1.00 97.62 289 ASN A N 1
ATOM 2343 C CA . ASN A 1 289 ? -3.381 -11.630 -5.524 1.00 97.62 289 ASN A CA 1
ATOM 2344 C C . ASN A 1 289 ? -3.938 -10.472 -4.689 1.00 97.62 289 ASN A C 1
ATOM 2346 O O . ASN A 1 289 ? -3.833 -10.507 -3.465 1.00 97.62 289 ASN A O 1
ATOM 2350 N N . ALA A 1 290 ? -4.572 -9.473 -5.317 1.00 96.56 290 ALA A N 1
ATOM 2351 C CA . ALA A 1 290 ? -5.203 -8.366 -4.600 1.00 96.56 290 ALA A CA 1
ATOM 2352 C C . ALA A 1 290 ? -6.435 -8.841 -3.828 1.00 96.56 290 ALA A C 1
ATOM 2354 O O . ALA A 1 290 ? -6.632 -8.431 -2.685 1.00 96.56 290 ALA A O 1
ATOM 2355 N N . LEU A 1 291 ? -7.223 -9.754 -4.401 1.00 96.00 291 LEU A N 1
ATOM 2356 C CA . LEU A 1 291 ? -8.369 -10.333 -3.699 1.00 96.00 291 LEU A CA 1
ATOM 2357 C C . LEU A 1 291 ? -7.921 -11.111 -2.455 1.00 96.00 291 LEU A C 1
ATOM 2359 O O . LEU A 1 291 ? -8.420 -10.867 -1.356 1.00 96.00 291 LEU A O 1
ATOM 2363 N N . ASN A 1 292 ? -6.914 -11.973 -2.611 1.00 96.88 292 ASN A N 1
ATOM 2364 C CA . ASN A 1 292 ? -6.344 -12.756 -1.516 1.00 96.88 292 ASN A CA 1
ATOM 2365 C C . ASN A 1 292 ? -5.686 -11.862 -0.459 1.00 96.88 292 ASN A C 1
ATOM 2367 O O . ASN A 1 292 ? -5.979 -11.979 0.733 1.00 96.88 292 ASN A O 1
ATOM 2371 N N . GLY A 1 293 ? -4.843 -10.925 -0.897 1.00 97.69 293 GLY A N 1
ATOM 2372 C CA . GLY A 1 293 ? -4.151 -9.984 -0.032 1.00 97.69 293 GLY A CA 1
ATOM 2373 C C . GLY A 1 293 ? -5.126 -9.151 0.792 1.00 97.69 293 GLY A C 1
ATOM 2374 O O . GLY A 1 293 ? -4.990 -9.072 2.007 1.00 97.69 293 GLY A O 1
ATOM 2375 N N . TYR A 1 294 ? -6.166 -8.581 0.194 1.00 98.19 294 TYR A N 1
ATOM 2376 C CA . TYR A 1 294 ? -7.101 -7.711 0.913 1.00 98.19 294 TYR A CA 1
ATOM 2377 C C . TYR A 1 294 ? -8.296 -8.438 1.550 1.00 98.19 294 TYR A C 1
ATOM 2379 O O . TYR A 1 294 ? -9.220 -7.780 2.024 1.00 98.19 294 TYR A O 1
ATOM 2387 N N . ASN A 1 295 ? -8.313 -9.777 1.595 1.00 96.06 295 ASN A N 1
ATOM 2388 C CA . ASN A 1 295 ? -9.457 -10.552 2.105 1.00 96.06 295 ASN A CA 1
ATOM 2389 C C . ASN A 1 295 ? -10.788 -10.181 1.410 1.00 96.06 295 ASN A C 1
ATOM 2391 O O . ASN A 1 295 ? -11.839 -10.032 2.050 1.00 96.06 295 ASN A O 1
ATOM 2395 N N . ILE A 1 296 ? -10.743 -10.004 0.090 1.00 94.88 296 ILE A N 1
ATOM 2396 C CA . ILE A 1 296 ? -11.913 -9.750 -0.759 1.00 94.88 296 ILE A CA 1
ATOM 2397 C C . ILE A 1 296 ? -12.412 -11.100 -1.292 1.00 94.88 296 ILE A C 1
ATOM 2399 O O . ILE A 1 296 ? -11.615 -11.951 -1.679 1.00 94.88 296 ILE A O 1
ATOM 2403 N N . LYS A 1 297 ? -13.733 -11.306 -1.253 1.00 82.62 297 LYS A N 1
ATOM 2404 C CA . LYS A 1 297 ? -14.401 -12.547 -1.672 1.00 82.62 297 LYS A CA 1
ATOM 2405 C C . LYS A 1 297 ? -15.031 -12.403 -3.045 1.00 82.62 297 LYS A C 1
ATOM 2407 O O . LYS A 1 297 ? -15.517 -11.286 -3.325 1.00 82.62 297 LYS A O 1
#

Organism: Brettanomyces naardenensis (NCBI:txid13370)

Radius of gyration: 18.11 Å; chains: 1; bounding box: 48×40×46 Å